Protein AF-A0A813GL86-F1 (afdb_monomer)

Radius of gyration: 33.01 Å; Cα contacts (8 Å, |Δi|>4): 83; chains: 1; bounding box: 65×72×72 Å

pLDDT: mean 76.92, std 10.61, range [42.88, 91.81]

Solvent-accessible surface area (backbone atoms only — not comparable to full-atom values): 10574 Å² total; per-residue (Å²): 114,72,66,72,65,34,70,82,76,43,80,77,57,39,59,56,44,56,74,43,38,70,58,48,68,54,47,52,58,53,50,49,52,50,51,52,51,48,52,52,51,50,50,52,52,51,52,50,59,74,74,45,59,70,70,60,49,52,50,51,51,52,48,48,47,57,63,66,59,41,50,63,55,52,52,52,49,31,53,50,32,22,44,74,42,35,42,60,69,38,53,64,40,50,54,51,48,57,55,47,50,54,48,30,48,58,49,47,61,54,52,59,69,39,46,89,85,68,81,84,55,36,55,67,77,76,46,52,76,74,54,41,52,50,50,53,51,50,49,42,64,72,53,42,90,58,65,69,57,56,53,48,42,52,51,32,52,50,46,12,53,50,37,24,54,51,50,51,51,49,51,52,52,50,54,53,50,51,52,52,52,51,57,58,71,66,59,66,85,82,126

Secondary structure (DSSP, 8-state):
-HHHHHTTT-HHHHHHHHHHHHHHHHHHHHHHHHHHHHHHHHHHHHHHHHHS-HHHHHHHHHHHIIIIIHHHHHHH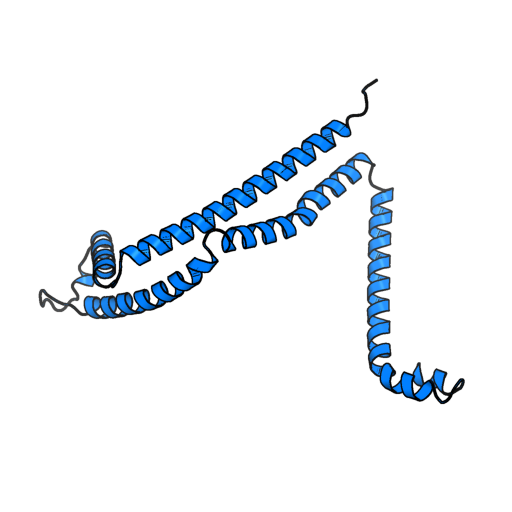HHHHHHIIIIIHHHHHHHHHHHHHHHHHHHHHHHHTT--SS-SSS-HHHHS-HHHHHHHHHHHHHHH-S-HHHHHHHHHHHHHHHHHHHHHHHHHHHHHHHHHHHHHHHT-----

Structure (mmCIF, N/CA/C/O backbone):
data_AF-A0A813GL86-F1
#
_entry.id   AF-A0A813GL86-F1
#
loop_
_atom_site.group_PDB
_atom_site.id
_atom_site.type_symbol
_atom_site.label_atom_id
_atom_site.label_alt_id
_atom_site.label_comp_id
_atom_site.label_asym_id
_atom_site.label_entity_id
_atom_site.label_seq_id
_atom_site.pdbx_PDB_ins_code
_atom_site.Cartn_x
_atom_site.Cartn_y
_atom_site.Cartn_z
_atom_site.occupancy
_atom_site.B_iso_or_equiv
_atom_site.auth_seq_id
_atom_site.auth_comp_id
_atom_site.auth_asym_id
_atom_site.auth_atom_id
_atom_site.pdbx_PDB_model_num
ATOM 1 N N . MET A 1 1 ? 6.456 -45.515 -27.202 1.00 48.12 1 MET A N 1
ATOM 2 C CA . MET A 1 1 ? 7.230 -45.745 -28.460 1.00 48.12 1 MET A CA 1
ATOM 3 C C . MET A 1 1 ? 8.735 -45.513 -28.285 1.00 48.12 1 MET A C 1
ATOM 5 O O . MET A 1 1 ? 9.516 -46.297 -28.803 1.00 48.12 1 MET A O 1
ATOM 9 N N . ALA A 1 2 ? 9.172 -44.499 -27.526 1.00 44.88 2 ALA A N 1
ATOM 10 C CA . ALA A 1 2 ? 10.602 -44.259 -27.270 1.00 44.88 2 ALA A CA 1
ATOM 11 C C . ALA A 1 2 ? 11.286 -45.401 -26.483 1.00 44.88 2 ALA A C 1
ATOM 13 O O . ALA A 1 2 ? 12.420 -45.764 -26.781 1.00 44.88 2 ALA A O 1
ATOM 14 N N . ALA A 1 3 ? 10.573 -46.031 -25.540 1.00 46.62 3 ALA A N 1
ATOM 15 C CA . ALA A 1 3 ? 11.090 -47.170 -24.776 1.00 46.62 3 ALA A CA 1
ATOM 16 C C . ALA A 1 3 ? 11.347 -48.423 -25.639 1.00 46.62 3 ALA A C 1
ATOM 18 O O . ALA A 1 3 ? 12.296 -49.150 -25.371 1.00 46.62 3 ALA A O 1
ATOM 19 N N . SER A 1 4 ? 10.559 -48.652 -26.700 1.00 52.81 4 SER A N 1
ATOM 20 C CA . SER A 1 4 ? 10.751 -49.799 -27.603 1.00 52.81 4 SER A CA 1
ATOM 21 C C . SER A 1 4 ? 11.858 -49.574 -28.636 1.00 52.81 4 SER A C 1
ATOM 23 O O . SER A 1 4 ? 12.373 -50.540 -29.184 1.00 52.81 4 SER A O 1
ATOM 25 N N . MET A 1 5 ? 12.240 -48.319 -28.904 1.00 53.62 5 MET A N 1
ATOM 26 C CA . MET A 1 5 ? 13.371 -47.988 -29.786 1.00 53.62 5 MET A CA 1
ATOM 27 C C . MET A 1 5 ? 14.725 -47.997 -29.055 1.00 53.62 5 MET A C 1
ATOM 29 O O . MET A 1 5 ? 15.767 -48.023 -29.700 1.00 53.62 5 MET A O 1
ATOM 33 N N . ALA A 1 6 ? 14.729 -47.983 -27.718 1.00 49.47 6 ALA A N 1
ATOM 34 C CA . ALA A 1 6 ? 15.946 -48.030 -26.905 1.00 49.47 6 ALA A CA 1
ATOM 35 C C . ALA A 1 6 ? 16.442 -49.463 -26.624 1.00 49.47 6 ALA A C 1
ATOM 37 O O . ALA A 1 6 ? 17.638 -49.663 -26.401 1.00 49.47 6 ALA A O 1
ATOM 38 N N . ASP A 1 7 ? 15.548 -50.458 -26.683 1.00 52.28 7 ASP A N 1
ATOM 39 C CA . ASP A 1 7 ? 15.877 -51.874 -26.451 1.00 52.28 7 ASP A CA 1
ATOM 40 C C . ASP A 1 7 ? 16.818 -52.460 -27.526 1.00 52.28 7 ASP A C 1
ATOM 42 O O . ASP A 1 7 ? 17.460 -53.479 -27.282 1.00 52.28 7 ASP A O 1
ATOM 46 N N . SER A 1 8 ? 16.975 -51.812 -28.689 1.00 56.88 8 SER A N 1
ATOM 47 C CA . SER A 1 8 ? 17.883 -52.278 -29.748 1.00 56.88 8 SER A CA 1
ATOM 48 C C . SER A 1 8 ? 19.346 -51.856 -29.576 1.00 56.88 8 SER A C 1
ATOM 50 O O . SER A 1 8 ? 20.194 -52.375 -30.298 1.00 56.88 8 SER A O 1
ATOM 52 N N . SER A 1 9 ? 19.663 -50.917 -28.673 1.00 58.38 9 SER A N 1
ATOM 53 C CA . SER A 1 9 ? 20.948 -50.197 -28.746 1.00 58.38 9 SER A CA 1
ATOM 54 C C . SER A 1 9 ? 21.828 -50.305 -27.492 1.00 58.38 9 SER A C 1
ATOM 56 O O . SER A 1 9 ? 23.038 -50.418 -27.650 1.00 58.38 9 SER A O 1
ATOM 58 N N . THR A 1 10 ? 21.295 -50.310 -26.257 1.00 57.75 10 THR A N 1
ATOM 59 C CA . THR A 1 10 ? 22.088 -50.559 -25.020 1.00 57.75 10 THR A CA 1
ATOM 60 C C . THR A 1 10 ? 21.204 -50.919 -23.799 1.00 57.75 10 THR A C 1
ATOM 62 O O . THR A 1 10 ? 20.347 -50.127 -23.405 1.00 57.75 10 THR A O 1
ATOM 65 N N . PRO A 1 11 ? 21.430 -52.059 -23.107 1.00 59.22 11 PRO A N 1
ATOM 66 C CA . PRO A 1 11 ? 20.547 -52.540 -22.030 1.00 59.22 11 PRO A CA 1
ATOM 67 C C . PRO A 1 11 ? 20.606 -51.715 -20.728 1.00 59.22 11 PRO A C 1
ATOM 69 O O . PRO A 1 11 ? 19.651 -51.717 -19.955 1.00 59.22 11 PRO A O 1
ATOM 72 N N . GLN A 1 12 ? 21.693 -50.974 -20.478 1.00 60.50 12 GLN A N 1
ATOM 73 C CA . GLN A 1 12 ? 21.840 -50.126 -19.280 1.00 60.50 12 GLN A CA 1
ATOM 74 C C . GLN A 1 12 ? 21.088 -48.786 -19.399 1.00 60.50 12 GLN A C 1
ATOM 76 O O . GLN A 1 12 ? 20.600 -48.257 -18.403 1.00 60.50 12 GLN A O 1
ATOM 81 N N . LEU A 1 13 ? 20.925 -48.263 -20.620 1.00 57.22 13 LEU A N 1
ATOM 82 C CA . LEU A 1 13 ? 20.144 -47.051 -20.902 1.00 57.22 13 LEU A C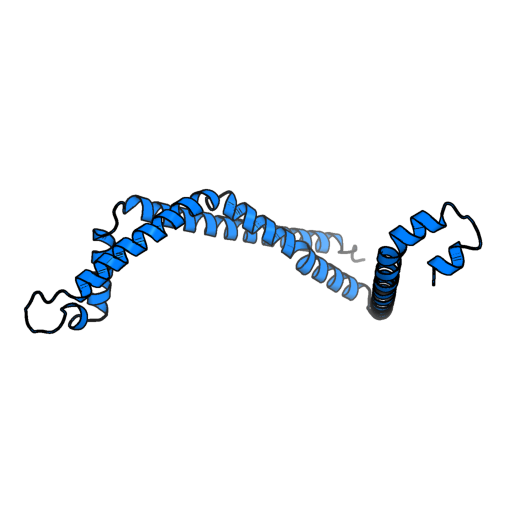A 1
ATOM 83 C C . LEU A 1 13 ? 18.634 -47.317 -20.881 1.00 57.22 13 LEU A C 1
ATOM 85 O O . LEU A 1 13 ? 17.864 -46.427 -20.523 1.00 57.22 13 LEU A O 1
ATOM 89 N N . ALA A 1 14 ? 18.208 -48.546 -21.188 1.00 57.06 14 ALA A N 1
ATOM 90 C CA . ALA A 1 14 ? 16.802 -48.947 -21.192 1.00 57.06 14 ALA A CA 1
ATOM 91 C C . ALA A 1 14 ? 16.138 -48.833 -19.804 1.00 57.06 14 ALA A C 1
ATOM 93 O O . ALA A 1 14 ? 14.979 -48.432 -19.705 1.00 57.06 14 ALA A O 1
ATOM 94 N N . GLY A 1 15 ? 16.872 -49.120 -18.720 1.00 62.84 15 GLY A N 1
ATOM 95 C CA . GLY A 1 15 ? 16.369 -48.973 -17.348 1.00 62.84 15 GLY A CA 1
ATOM 96 C C . GLY A 1 15 ? 16.118 -47.512 -16.954 1.00 62.84 15 GLY A C 1
ATOM 97 O O . GLY A 1 15 ? 15.046 -47.181 -16.447 1.00 62.84 15 GLY A O 1
ATOM 98 N N . ALA A 1 16 ? 17.070 -46.624 -17.260 1.00 61.44 16 ALA A N 1
ATOM 99 C CA . ALA A 1 16 ? 16.948 -45.187 -17.003 1.00 61.44 16 ALA A CA 1
ATOM 100 C C . ALA A 1 16 ? 15.870 -44.529 -17.886 1.00 61.44 16 ALA A C 1
ATOM 102 O O . ALA A 1 16 ? 15.087 -43.712 -17.403 1.00 61.44 16 ALA A O 1
ATOM 103 N N . LEU A 1 17 ? 15.765 -44.936 -19.156 1.00 60.56 17 LEU A N 1
ATOM 104 C CA . LEU A 1 17 ? 14.726 -44.469 -20.080 1.00 60.56 17 LEU A CA 1
ATOM 105 C C . LEU A 1 17 ? 13.323 -44.940 -19.688 1.00 60.56 17 LEU A C 1
ATOM 107 O O . LEU A 1 17 ? 12.378 -44.185 -19.884 1.00 60.56 17 LEU A O 1
ATOM 111 N N . ARG A 1 18 ? 13.156 -46.134 -19.101 1.00 63.94 18 ARG A N 1
ATOM 112 C CA . ARG A 1 18 ? 11.852 -46.584 -18.575 1.00 63.94 18 ARG A CA 1
ATOM 113 C C . ARG A 1 18 ? 11.412 -45.754 -17.370 1.00 63.94 18 ARG A C 1
ATOM 115 O O . ARG A 1 18 ? 10.253 -45.349 -17.328 1.00 63.94 18 ARG A O 1
ATOM 122 N N . ALA A 1 19 ? 12.327 -45.427 -16.457 1.00 69.12 19 ALA A N 1
ATOM 123 C CA . ALA A 1 19 ? 12.033 -44.549 -15.321 1.00 69.12 19 ALA A CA 1
ATOM 124 C C . ALA A 1 19 ? 11.703 -43.107 -15.756 1.00 69.12 19 ALA A C 1
ATOM 126 O O . ALA A 1 19 ? 10.834 -42.471 -15.166 1.00 69.12 19 ALA A O 1
ATOM 127 N N . LEU A 1 20 ? 12.353 -42.609 -16.816 1.00 66.62 20 LEU A N 1
ATOM 128 C CA . LEU A 1 20 ? 12.111 -41.268 -17.360 1.00 66.62 20 LEU A CA 1
ATOM 129 C C . LEU A 1 20 ? 10.975 -41.211 -18.398 1.00 66.62 20 LEU A C 1
ATOM 131 O O . LEU A 1 20 ? 10.536 -40.120 -18.759 1.00 66.62 20 LEU A O 1
ATOM 135 N N . SER A 1 21 ? 10.492 -42.362 -18.881 1.00 69.88 21 SER A N 1
ATOM 136 C CA . SER A 1 21 ? 9.485 -42.453 -19.946 1.00 69.88 21 SER A CA 1
ATOM 137 C C . SER A 1 21 ? 8.194 -41.673 -19.678 1.00 69.88 21 SER A C 1
ATOM 139 O O . SER A 1 21 ? 7.793 -40.946 -20.587 1.00 69.88 21 SER A O 1
ATOM 141 N N . PRO A 1 22 ? 7.573 -41.695 -18.476 1.00 75.62 22 PRO A N 1
ATOM 142 C CA . PRO A 1 22 ? 6.338 -40.940 -18.265 1.00 75.62 22 PRO A CA 1
ATOM 143 C C . PRO A 1 22 ? 6.579 -39.423 -18.261 1.00 75.62 22 PRO A C 1
ATOM 145 O O . PRO A 1 22 ? 5.721 -38.657 -18.690 1.00 75.62 22 PRO A O 1
ATOM 148 N N . VAL A 1 23 ? 7.762 -38.977 -17.823 1.00 77.56 23 VAL A N 1
ATOM 149 C CA . VAL A 1 23 ? 8.142 -37.556 -17.830 1.00 77.56 23 VAL A CA 1
ATOM 150 C C . VAL A 1 23 ? 8.438 -37.095 -19.254 1.00 77.56 23 VAL A C 1
ATOM 152 O O . VAL A 1 23 ? 8.010 -36.016 -19.657 1.00 77.56 23 VAL A O 1
ATOM 155 N N . LEU A 1 24 ? 9.135 -37.922 -20.035 1.00 77.31 24 LEU A N 1
ATOM 156 C CA . LEU A 1 24 ? 9.504 -37.614 -21.413 1.00 77.31 24 LEU A CA 1
ATOM 157 C C . LEU A 1 24 ? 8.279 -37.588 -22.341 1.00 77.31 24 LEU A C 1
ATOM 159 O O . LEU A 1 24 ? 8.162 -36.676 -23.157 1.00 77.31 24 LEU A O 1
ATOM 163 N N . GLU A 1 25 ? 7.355 -38.543 -22.193 1.00 78.88 25 GLU A N 1
ATOM 164 C CA . GLU A 1 25 ? 6.114 -38.599 -22.981 1.00 78.88 25 GLU A CA 1
ATOM 165 C C . GLU A 1 25 ? 5.166 -37.428 -22.674 1.00 78.88 25 GLU A C 1
ATOM 167 O O . GLU A 1 25 ? 4.415 -37.018 -23.556 1.00 78.88 25 GLU A O 1
ATOM 172 N N . LEU A 1 26 ? 5.248 -36.830 -21.480 1.00 79.31 26 LEU A N 1
ATOM 173 C CA . LEU A 1 26 ? 4.515 -35.609 -21.134 1.00 79.31 26 LEU A CA 1
ATOM 174 C C . LEU A 1 26 ? 5.246 -34.331 -21.586 1.00 79.31 26 LEU A C 1
ATOM 176 O O . LEU A 1 26 ? 4.620 -33.397 -22.083 1.00 79.31 26 LEU A O 1
ATOM 180 N N . ALA A 1 27 ? 6.571 -34.275 -21.442 1.00 80.31 27 ALA A N 1
ATOM 181 C CA . ALA A 1 27 ? 7.359 -33.078 -21.740 1.00 80.31 27 ALA A CA 1
ATOM 182 C C . ALA A 1 27 ? 7.487 -32.796 -23.247 1.00 80.31 27 ALA A C 1
ATOM 184 O O . ALA A 1 27 ? 7.447 -31.636 -23.656 1.00 80.31 27 ALA A O 1
ATOM 185 N N . LEU A 1 28 ? 7.609 -33.832 -24.085 1.00 82.44 28 LEU A N 1
ATOM 186 C CA . LEU A 1 28 ? 7.732 -33.681 -25.542 1.00 82.44 28 LEU A CA 1
ATOM 187 C C . LEU A 1 28 ? 6.528 -33.004 -26.218 1.00 82.44 28 LEU A C 1
ATOM 189 O O . LEU A 1 28 ? 6.757 -32.080 -27.001 1.00 82.44 28 LEU A O 1
ATOM 193 N N . PRO A 1 29 ? 5.263 -33.390 -25.955 1.00 84.25 29 PRO A N 1
ATOM 194 C CA . PRO A 1 29 ? 4.123 -32.697 -26.541 1.00 84.25 29 PRO A CA 1
ATOM 195 C C . PRO A 1 29 ? 4.006 -31.267 -26.012 1.00 84.25 29 PRO A C 1
ATOM 197 O O . PRO A 1 29 ? 3.734 -30.372 -26.804 1.00 84.25 29 PRO A O 1
ATOM 200 N N . ILE A 1 30 ? 4.286 -31.014 -24.727 1.00 85.31 30 ILE A N 1
ATOM 201 C CA . ILE A 1 30 ? 4.296 -29.652 -24.161 1.00 85.31 30 ILE A CA 1
ATOM 202 C C . ILE A 1 30 ? 5.336 -28.781 -24.876 1.00 85.31 30 ILE A C 1
ATOM 204 O O . ILE A 1 30 ? 5.026 -27.667 -25.299 1.00 85.31 30 ILE A O 1
ATOM 208 N N . LEU A 1 31 ? 6.548 -29.304 -25.073 1.00 87.44 31 LEU A N 1
ATOM 209 C CA . LEU A 1 31 ? 7.603 -28.623 -25.819 1.00 87.44 31 LEU A CA 1
ATOM 210 C C . LEU A 1 31 ? 7.200 -28.390 -27.283 1.00 87.44 31 LEU A C 1
ATOM 212 O O . LEU A 1 31 ? 7.445 -27.312 -27.817 1.00 87.44 31 LEU A O 1
ATOM 216 N N . GLY A 1 32 ? 6.545 -29.364 -27.920 1.00 87.06 32 GLY A N 1
ATOM 217 C CA . GLY A 1 32 ? 6.012 -29.235 -29.277 1.00 87.06 32 GLY A CA 1
ATOM 218 C C . GLY A 1 32 ? 4.934 -28.153 -29.394 1.00 87.06 32 GLY A C 1
ATOM 219 O O . GLY A 1 32 ? 4.989 -27.326 -30.305 1.00 87.06 32 GLY A O 1
ATOM 220 N N . TYR A 1 33 ? 3.998 -28.097 -28.443 1.00 87.81 33 TYR A N 1
ATOM 221 C CA . TYR A 1 33 ? 2.975 -27.051 -28.368 1.00 87.81 33 TYR A CA 1
ATOM 222 C C . TYR A 1 33 ? 3.590 -25.668 -28.141 1.00 87.81 33 TYR A C 1
ATOM 224 O O . TYR A 1 33 ? 3.211 -24.713 -28.822 1.00 87.81 33 TYR A O 1
ATOM 232 N N . LEU A 1 34 ? 4.581 -25.558 -27.251 1.00 86.19 34 LEU A N 1
ATOM 233 C CA . LEU A 1 34 ? 5.327 -24.318 -27.034 1.00 86.19 34 LEU A CA 1
ATOM 234 C C . LEU A 1 34 ? 6.088 -23.885 -28.290 1.00 86.19 34 LEU A C 1
ATOM 236 O O . LEU A 1 34 ? 6.033 -22.715 -28.660 1.00 86.19 34 LEU A O 1
ATOM 240 N N . ALA A 1 35 ? 6.750 -24.814 -28.982 1.00 84.88 35 ALA A N 1
ATOM 241 C CA . ALA A 1 35 ? 7.477 -24.530 -30.217 1.00 84.88 35 ALA A CA 1
ATOM 242 C C . ALA A 1 35 ? 6.538 -24.074 -31.345 1.00 84.88 35 ALA A C 1
ATOM 244 O O . ALA A 1 35 ? 6.859 -23.140 -32.083 1.00 84.88 35 ALA A O 1
ATOM 245 N N . MET A 1 36 ? 5.356 -24.686 -31.461 1.00 87.75 36 MET A N 1
ATOM 246 C CA . MET A 1 36 ? 4.339 -24.270 -32.426 1.00 87.75 36 MET A CA 1
ATOM 247 C C . MET A 1 36 ? 3.770 -22.888 -32.083 1.00 87.75 36 MET A C 1
ATOM 249 O O . MET A 1 36 ? 3.654 -22.045 -32.975 1.00 87.75 36 MET A O 1
ATOM 253 N N . GLY A 1 37 ? 3.481 -22.622 -30.806 1.00 86.12 37 GLY A N 1
ATOM 254 C CA . GLY A 1 37 ? 3.062 -21.300 -30.332 1.00 86.12 37 GLY A CA 1
ATOM 255 C C . GLY A 1 37 ? 4.122 -20.228 -30.596 1.00 86.12 37 GLY A C 1
ATOM 256 O O . GLY A 1 37 ? 3.810 -19.165 -31.131 1.00 86.12 37 GLY A O 1
ATOM 257 N N . TYR A 1 38 ? 5.391 -20.539 -30.323 1.00 84.75 38 TYR A N 1
ATOM 258 C CA . TYR A 1 38 ? 6.522 -19.655 -30.596 1.00 84.75 38 TYR A CA 1
ATOM 259 C C . TYR A 1 38 ? 6.674 -19.360 -32.093 1.00 84.75 38 TYR A C 1
ATOM 261 O O . TYR A 1 38 ? 6.843 -18.205 -32.476 1.00 84.75 38 TYR A O 1
ATOM 269 N N . MET A 1 39 ? 6.551 -20.372 -32.959 1.00 84.75 39 MET A N 1
ATOM 270 C CA . MET A 1 39 ? 6.599 -20.173 -34.412 1.00 84.75 39 MET A CA 1
ATOM 271 C C . MET A 1 39 ? 5.455 -19.294 -34.930 1.00 84.75 39 MET A C 1
ATOM 273 O O . MET A 1 39 ? 5.682 -18.477 -35.824 1.00 84.75 39 MET A O 1
ATOM 277 N N . GLN A 1 40 ? 4.239 -19.436 -34.394 1.00 84.56 40 GLN A N 1
ATOM 278 C CA . GLN A 1 40 ? 3.115 -18.575 -34.778 1.00 84.56 40 GLN A CA 1
ATOM 279 C C . GLN A 1 40 ? 3.335 -17.129 -34.330 1.00 84.56 40 GLN A C 1
ATOM 281 O O . GLN A 1 40 ? 3.158 -16.210 -35.130 1.00 84.56 40 GLN A O 1
ATOM 286 N N . LEU A 1 41 ? 3.798 -16.935 -33.092 1.00 83.62 41 LEU A N 1
ATOM 287 C CA . LEU A 1 41 ? 4.130 -15.617 -32.560 1.00 83.62 41 LEU A CA 1
ATOM 288 C C . LEU A 1 41 ? 5.248 -14.952 -33.376 1.00 83.62 41 LEU A C 1
ATOM 290 O O . LEU A 1 41 ? 5.117 -13.801 -33.778 1.00 83.62 41 LEU A O 1
ATOM 294 N N . TYR A 1 42 ? 6.316 -15.691 -33.684 1.00 84.56 42 TYR A N 1
ATOM 295 C CA . TYR A 1 42 ? 7.433 -15.197 -34.486 1.00 84.56 42 TYR A CA 1
ATOM 296 C C . TYR A 1 42 ? 6.986 -14.779 -35.889 1.00 84.56 42 TYR A C 1
ATOM 298 O O . TYR A 1 42 ? 7.343 -13.697 -36.345 1.00 84.56 42 TYR A O 1
ATOM 306 N N . ARG A 1 43 ? 6.158 -15.591 -36.563 1.00 86.56 43 ARG A N 1
ATOM 307 C CA . ARG A 1 43 ? 5.602 -15.232 -37.878 1.00 86.56 43 ARG A CA 1
ATOM 308 C C . ARG A 1 43 ? 4.725 -13.986 -37.810 1.00 86.56 43 ARG A C 1
ATOM 310 O O . ARG A 1 43 ? 4.845 -13.137 -38.686 1.00 86.56 43 ARG A O 1
ATOM 317 N N . ALA A 1 44 ? 3.881 -13.861 -36.786 1.00 81.88 44 ALA A N 1
ATOM 318 C CA . ALA A 1 44 ? 3.030 -12.690 -36.596 1.00 81.88 44 ALA A CA 1
ATOM 319 C C . ALA A 1 44 ? 3.858 -11.418 -36.348 1.00 81.88 44 ALA A C 1
ATOM 321 O O . ALA A 1 44 ? 3.617 -10.397 -36.987 1.00 81.88 44 ALA A O 1
ATOM 322 N N . ILE A 1 45 ? 4.877 -11.496 -35.486 1.00 79.06 45 ILE A N 1
ATOM 323 C CA . ILE A 1 45 ? 5.796 -10.384 -35.203 1.00 79.06 45 ILE A CA 1
ATOM 324 C C . ILE A 1 45 ? 6.610 -10.018 -36.447 1.00 79.06 45 ILE A C 1
ATOM 326 O O . ILE A 1 45 ? 6.776 -8.841 -36.742 1.00 79.06 45 ILE A O 1
ATOM 330 N N . TYR A 1 46 ? 7.099 -11.006 -37.196 1.00 81.62 46 TYR A N 1
ATOM 331 C CA . TYR A 1 46 ? 7.883 -10.777 -38.408 1.00 81.62 46 TYR A CA 1
ATOM 332 C C . TYR A 1 46 ? 7.041 -10.167 -39.537 1.00 81.62 46 TYR A C 1
ATOM 334 O O . TYR A 1 46 ? 7.496 -9.252 -40.222 1.00 81.62 46 TYR A O 1
ATOM 342 N N . ALA A 1 47 ? 5.793 -10.619 -39.697 1.00 81.44 47 ALA A N 1
ATOM 343 C CA . ALA A 1 47 ? 4.839 -10.011 -40.619 1.00 81.44 47 ALA A CA 1
ATOM 344 C C . ALA A 1 47 ? 4.534 -8.562 -40.215 1.00 81.44 47 ALA A C 1
ATOM 346 O O . ALA A 1 47 ? 4.639 -7.672 -41.054 1.00 81.44 47 ALA A O 1
ATOM 347 N N . ALA A 1 48 ? 4.261 -8.315 -38.929 1.00 75.00 48 ALA A N 1
ATOM 348 C CA . ALA A 1 48 ? 4.059 -6.969 -38.401 1.00 75.00 48 ALA A CA 1
ATOM 349 C C . ALA A 1 48 ? 5.290 -6.071 -38.628 1.00 75.00 48 ALA A C 1
ATOM 351 O O . ALA A 1 48 ? 5.143 -4.932 -39.061 1.00 75.00 48 ALA A O 1
ATOM 352 N N . TYR A 1 49 ? 6.501 -6.594 -38.413 1.00 74.12 49 TYR A N 1
ATOM 353 C CA . TYR A 1 49 ? 7.763 -5.880 -38.626 1.00 74.12 49 TYR A CA 1
ATOM 354 C C . TYR A 1 49 ? 7.979 -5.462 -40.086 1.00 74.12 49 TYR A C 1
ATOM 356 O O . TYR A 1 49 ? 8.506 -4.384 -40.344 1.00 74.12 49 TYR A O 1
ATOM 364 N N . LEU A 1 50 ? 7.571 -6.297 -41.045 1.00 76.00 50 LEU A N 1
ATOM 365 C CA . LEU A 1 50 ? 7.679 -5.982 -42.472 1.00 76.00 50 LEU A CA 1
ATOM 366 C C . LEU A 1 50 ? 6.606 -4.995 -42.950 1.00 76.00 50 LEU A C 1
ATOM 368 O O . LEU A 1 50 ? 6.847 -4.261 -43.906 1.00 76.00 50 LEU A O 1
ATOM 372 N N . THR A 1 51 ? 5.431 -4.982 -42.317 1.00 78.75 51 THR A N 1
ATOM 373 C CA . THR A 1 51 ? 4.317 -4.103 -42.708 1.00 78.75 51 THR A CA 1
ATOM 374 C C . THR A 1 51 ? 4.367 -2.716 -42.074 1.00 78.75 51 THR A C 1
ATOM 376 O O . THR A 1 51 ? 3.755 -1.797 -42.612 1.00 78.75 51 THR A O 1
ATOM 379 N N . LEU A 1 52 ? 5.049 -2.558 -40.935 1.00 72.31 52 LEU A N 1
ATOM 380 C CA . LEU A 1 52 ? 4.984 -1.334 -40.139 1.00 72.31 52 LEU A CA 1
ATOM 381 C C . LEU A 1 52 ? 6.190 -0.412 -40.414 1.00 72.31 52 LEU A C 1
ATOM 383 O O . LEU A 1 52 ? 7.336 -0.864 -40.326 1.00 72.31 52 LEU A O 1
ATOM 387 N N . PRO A 1 53 ? 5.975 0.881 -40.727 1.00 81.25 53 PRO A N 1
ATOM 388 C CA . PRO A 1 53 ? 7.063 1.843 -40.878 1.00 81.25 53 PRO A CA 1
ATOM 389 C C . PRO A 1 53 ? 7.840 2.007 -39.561 1.00 81.25 53 PRO A C 1
ATOM 391 O O . PRO A 1 53 ? 7.289 1.882 -38.465 1.00 81.25 53 PRO A O 1
ATOM 394 N N . ARG A 1 54 ? 9.151 2.276 -39.664 1.00 69.31 54 ARG A N 1
ATOM 395 C CA . ARG A 1 54 ? 10.085 2.259 -38.517 1.00 69.31 54 ARG A CA 1
ATOM 396 C C . ARG A 1 54 ? 9.663 3.182 -37.368 1.00 69.31 54 ARG A C 1
ATOM 398 O O . ARG A 1 54 ? 9.855 2.813 -36.212 1.00 69.31 54 ARG A O 1
ATOM 405 N N . ASP A 1 55 ? 9.053 4.320 -37.685 1.00 74.38 55 ASP A N 1
ATOM 406 C CA . ASP A 1 55 ? 8.640 5.324 -36.700 1.00 74.38 55 ASP A CA 1
ATOM 407 C C . ASP A 1 55 ? 7.456 4.842 -35.839 1.00 74.38 55 ASP A C 1
ATOM 409 O O . ASP A 1 55 ? 7.440 5.028 -34.621 1.00 74.38 55 ASP A O 1
ATOM 413 N N . GLU A 1 56 ? 6.494 4.138 -36.441 1.00 76.56 56 GLU A N 1
ATOM 414 C CA . GLU A 1 56 ? 5.342 3.566 -35.733 1.00 76.56 56 GLU A CA 1
ATOM 415 C C . GLU A 1 56 ? 5.746 2.356 -34.884 1.00 76.56 56 GLU A C 1
ATOM 417 O O . GLU A 1 56 ? 5.291 2.206 -33.749 1.00 76.56 56 GLU A O 1
ATOM 422 N N . LEU A 1 57 ? 6.662 1.523 -35.389 1.00 72.25 57 LEU A N 1
ATOM 423 C CA . LEU A 1 57 ? 7.207 0.391 -34.638 1.00 72.25 57 LEU A CA 1
ATOM 424 C C . LEU A 1 57 ? 7.934 0.863 -33.371 1.00 72.25 57 LEU A C 1
ATOM 426 O O . LEU A 1 57 ? 7.768 0.278 -32.300 1.00 72.25 57 LEU A O 1
ATOM 430 N N . GLN A 1 58 ? 8.707 1.945 -33.476 1.00 71.06 58 GLN A N 1
ATOM 431 C CA . GLN A 1 58 ? 9.400 2.538 -32.339 1.00 71.06 58 GLN A CA 1
ATOM 432 C C . GLN A 1 58 ? 8.421 3.105 -31.299 1.00 71.06 58 GLN A C 1
ATOM 434 O O . GLN A 1 58 ? 8.637 2.922 -30.097 1.00 71.06 58 GLN A O 1
ATOM 439 N N . ALA A 1 59 ? 7.320 3.721 -31.740 1.00 75.81 59 ALA A N 1
ATOM 440 C CA . ALA A 1 59 ? 6.261 4.191 -30.850 1.00 75.81 59 ALA A CA 1
ATOM 441 C C . ALA A 1 59 ? 5.551 3.031 -30.131 1.00 75.81 59 ALA A C 1
ATOM 443 O O . ALA A 1 59 ? 5.358 3.093 -28.917 1.00 75.81 59 ALA A O 1
ATOM 444 N N . VAL A 1 60 ? 5.221 1.946 -30.840 1.00 73.38 60 VAL A N 1
ATOM 445 C CA . VAL A 1 60 ? 4.557 0.765 -30.260 1.00 73.38 60 VAL A CA 1
ATOM 446 C C . VAL A 1 60 ? 5.474 0.032 -29.281 1.00 73.38 60 VAL A C 1
ATOM 448 O O . VAL A 1 60 ? 5.029 -0.335 -28.196 1.00 73.38 60 VAL A O 1
ATOM 451 N N . ILE A 1 61 ? 6.759 -0.138 -29.605 1.00 69.25 61 ILE A N 1
ATOM 452 C CA . ILE A 1 61 ? 7.732 -0.746 -28.685 1.00 69.25 61 ILE A CA 1
ATOM 453 C C . ILE A 1 61 ? 7.904 0.126 -27.438 1.00 69.25 61 ILE A C 1
ATOM 455 O O . ILE A 1 61 ? 7.870 -0.402 -26.329 1.00 69.25 61 ILE A O 1
ATOM 459 N N . GLY A 1 62 ? 8.032 1.449 -27.593 1.00 67.69 62 GLY A N 1
ATOM 460 C CA . GLY A 1 62 ? 8.108 2.382 -26.464 1.00 67.69 62 GLY A CA 1
ATOM 461 C C . GLY A 1 62 ? 6.854 2.357 -25.587 1.00 67.69 62 GLY A C 1
ATOM 462 O O . GLY A 1 62 ? 6.955 2.382 -24.359 1.00 67.69 62 GLY A O 1
ATOM 463 N N . LEU A 1 63 ? 5.680 2.227 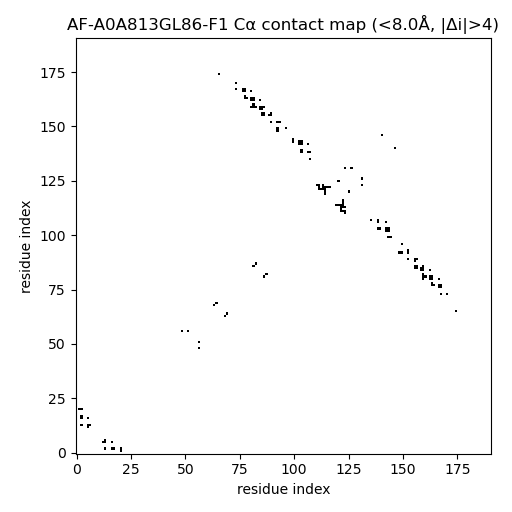-26.207 1.00 69.19 63 LEU A N 1
ATOM 464 C CA . LEU A 1 63 ? 4.395 2.092 -25.526 1.00 69.19 63 LEU A CA 1
ATOM 465 C C . LEU A 1 63 ? 4.326 0.771 -24.748 1.00 69.19 63 LEU A C 1
ATOM 467 O O . LEU A 1 63 ? 4.037 0.774 -23.554 1.00 69.19 63 LEU A O 1
ATOM 471 N N . VAL A 1 64 ? 4.675 -0.355 -25.372 1.00 67.44 64 VAL A N 1
ATOM 472 C CA . VAL A 1 64 ? 4.700 -1.663 -24.702 1.00 67.44 64 VAL A CA 1
ATOM 473 C C . VAL A 1 64 ? 5.712 -1.675 -23.551 1.00 67.44 64 VAL A C 1
ATOM 475 O O . VAL A 1 64 ? 5.380 -2.152 -22.468 1.00 67.44 64 VAL A O 1
ATOM 478 N N . LEU A 1 65 ? 6.903 -1.090 -23.720 1.00 63.50 65 LEU A N 1
ATOM 479 C CA . LEU A 1 65 ? 7.896 -0.996 -22.643 1.00 63.50 65 LEU A CA 1
ATOM 480 C C . LEU A 1 65 ? 7.400 -0.135 -21.467 1.00 63.50 65 LEU A C 1
ATOM 482 O O . LEU A 1 65 ? 7.591 -0.519 -20.313 1.00 63.50 65 LEU A O 1
ATOM 486 N N . CYS A 1 66 ? 6.729 0.990 -21.744 1.00 64.12 66 CYS A N 1
ATOM 487 C CA . CYS A 1 66 ? 6.167 1.863 -20.707 1.00 64.12 66 CYS A CA 1
ATOM 488 C C . CYS A 1 66 ? 5.018 1.200 -19.937 1.00 64.12 66 CYS A C 1
ATOM 490 O O . CYS A 1 66 ? 4.972 1.297 -18.712 1.00 64.12 66 CYS A O 1
ATOM 492 N N . PHE A 1 67 ? 4.099 0.520 -20.630 1.00 60.94 67 PHE A N 1
ATOM 493 C CA . PHE A 1 67 ? 2.893 -0.031 -20.002 1.00 60.94 67 PHE A CA 1
ATOM 494 C C . PHE A 1 67 ? 3.083 -1.437 -19.418 1.00 60.94 67 PHE A C 1
ATOM 496 O O . PHE A 1 67 ? 2.472 -1.739 -18.393 1.00 60.94 67 PHE A O 1
ATOM 503 N N . PHE A 1 68 ? 3.938 -2.280 -20.008 1.00 60.16 68 PHE A N 1
ATOM 504 C CA . PHE A 1 68 ? 4.145 -3.668 -19.564 1.00 60.16 68 PHE A CA 1
ATOM 505 C C . PHE A 1 68 ? 5.467 -3.902 -18.817 1.00 60.16 68 PHE A C 1
ATOM 507 O O . PHE A 1 68 ? 5.558 -4.852 -18.044 1.00 60.16 68 PHE A O 1
ATOM 514 N N . GLY A 1 69 ? 6.482 -3.047 -18.993 1.00 62.09 69 GLY A N 1
ATOM 515 C CA . GLY A 1 69 ? 7.746 -3.145 -18.249 1.00 62.09 69 GLY A CA 1
ATOM 516 C C . GLY A 1 69 ? 7.695 -2.489 -16.864 1.00 62.09 69 GLY A C 1
ATOM 517 O O . GLY A 1 69 ? 8.278 -3.000 -15.910 1.00 62.09 69 GLY A O 1
ATOM 518 N N . GLY A 1 70 ? 6.970 -1.373 -16.734 1.00 64.19 70 GLY A N 1
ATOM 519 C CA . GLY A 1 70 ? 6.887 -0.605 -15.488 1.00 64.19 70 GLY A CA 1
ATOM 520 C C . GLY A 1 70 ? 5.856 -1.125 -14.486 1.00 64.19 70 GLY A C 1
ATOM 521 O O . GLY A 1 70 ? 6.073 -1.016 -13.283 1.00 64.19 70 GLY A O 1
ATOM 522 N N . THR A 1 71 ? 4.761 -1.731 -14.951 1.00 69.56 71 THR A N 1
ATOM 523 C CA . THR A 1 71 ? 3.601 -2.096 -14.114 1.00 69.56 71 THR A CA 1
ATOM 524 C C . THR A 1 71 ? 3.966 -3.041 -12.971 1.00 69.56 71 THR A C 1
ATOM 526 O O . THR A 1 71 ? 3.594 -2.788 -11.823 1.00 69.56 71 THR A O 1
ATOM 529 N N . PHE A 1 72 ? 4.763 -4.077 -13.242 1.00 72.12 72 PHE A N 1
ATOM 530 C CA . PHE A 1 72 ? 5.212 -5.012 -12.205 1.00 72.12 72 PHE A CA 1
ATOM 531 C C . PHE A 1 72 ? 6.122 -4.346 -11.169 1.00 72.12 72 PHE A C 1
ATOM 533 O O . PHE A 1 72 ? 5.927 -4.530 -9.970 1.00 72.12 72 PHE A O 1
ATOM 540 N N . VAL A 1 73 ? 7.069 -3.516 -11.612 1.00 77.88 73 VAL A N 1
ATOM 541 C CA . VAL A 1 73 ? 7.990 -2.805 -10.713 1.00 77.88 73 VAL A CA 1
ATOM 542 C C . VAL A 1 73 ? 7.240 -1.768 -9.875 1.00 77.88 73 VAL A C 1
ATOM 544 O O . VAL A 1 73 ? 7.481 -1.668 -8.676 1.00 77.88 73 VAL A O 1
ATOM 547 N N . THR A 1 74 ? 6.277 -1.050 -10.461 1.00 81.81 74 THR A N 1
ATOM 548 C CA . THR A 1 74 ? 5.445 -0.084 -9.726 1.00 81.81 74 THR A CA 1
ATOM 549 C C . THR A 1 74 ? 4.555 -0.748 -8.684 1.00 81.81 74 THR A C 1
ATOM 551 O O . THR A 1 74 ? 4.383 -0.194 -7.601 1.00 81.81 74 THR A O 1
ATOM 554 N N . LEU A 1 75 ? 4.026 -1.942 -8.971 1.00 81.88 75 LEU A N 1
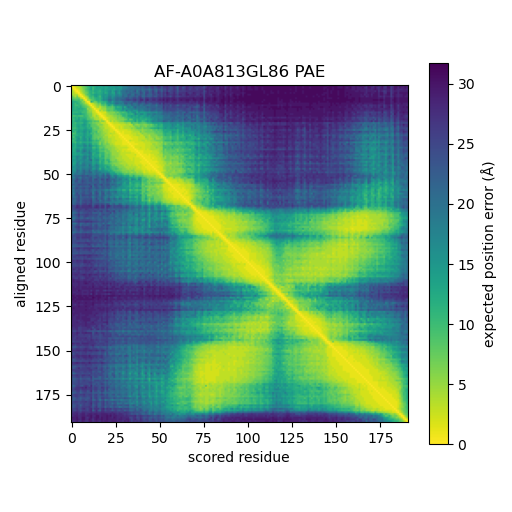ATOM 555 C CA . LEU A 1 75 ? 3.207 -2.691 -8.022 1.00 81.88 75 LEU A CA 1
ATOM 556 C C . LEU A 1 75 ? 4.054 -3.216 -6.859 1.00 81.88 75 LEU A C 1
ATOM 558 O O . LEU A 1 75 ? 3.665 -3.055 -5.706 1.00 81.88 75 LEU A O 1
ATOM 562 N N . ILE A 1 76 ? 5.235 -3.770 -7.144 1.00 84.38 76 ILE A N 1
ATOM 563 C CA . ILE A 1 76 ? 6.177 -4.208 -6.105 1.00 84.38 76 ILE A CA 1
ATOM 564 C C . ILE A 1 76 ? 6.617 -3.013 -5.248 1.00 84.38 76 ILE A C 1
ATOM 566 O O . ILE A 1 76 ? 6.557 -3.086 -4.025 1.00 84.38 76 ILE A O 1
ATOM 570 N N . ALA A 1 77 ? 6.974 -1.884 -5.865 1.00 84.81 77 ALA A N 1
ATOM 571 C CA . ALA A 1 77 ? 7.359 -0.672 -5.144 1.00 84.81 77 ALA A CA 1
ATOM 572 C C . ALA A 1 77 ? 6.216 -0.109 -4.283 1.00 84.81 77 ALA A C 1
ATOM 574 O O . ALA A 1 77 ? 6.466 0.361 -3.178 1.00 84.81 77 ALA A O 1
ATOM 575 N N . ALA A 1 78 ? 4.966 -0.181 -4.750 1.00 86.19 78 ALA A N 1
ATOM 576 C CA . ALA A 1 78 ? 3.800 0.201 -3.958 1.00 86.19 78 ALA A CA 1
ATOM 577 C C . ALA A 1 78 ? 3.624 -0.707 -2.731 1.00 86.19 78 ALA A C 1
ATOM 579 O O . ALA A 1 78 ? 3.403 -0.207 -1.630 1.00 86.19 78 ALA A O 1
ATOM 580 N N . VAL A 1 79 ? 3.766 -2.025 -2.894 1.00 87.38 79 VAL A N 1
ATOM 581 C CA . VAL A 1 79 ? 3.681 -2.982 -1.779 1.00 87.38 79 VAL A CA 1
ATOM 582 C C . VAL A 1 79 ? 4.808 -2.756 -0.768 1.00 87.38 79 VAL A C 1
ATOM 584 O O . VAL A 1 79 ? 4.551 -2.716 0.435 1.00 87.38 79 VAL A O 1
ATOM 587 N N . GLU A 1 80 ? 6.039 -2.549 -1.231 1.00 88.19 80 GLU A N 1
ATOM 588 C CA . GLU A 1 80 ? 7.184 -2.269 -0.358 1.00 88.19 80 GLU A CA 1
ATOM 589 C C . GLU A 1 80 ? 7.046 -0.921 0.362 1.00 88.19 80 GLU A C 1
ATOM 591 O O . GLU A 1 80 ? 7.299 -0.827 1.564 1.00 88.19 80 GLU A O 1
ATOM 596 N N . ALA A 1 81 ? 6.563 0.117 -0.327 1.00 88.44 81 ALA A N 1
ATOM 597 C CA . ALA A 1 81 ? 6.269 1.410 0.287 1.00 88.44 81 ALA A CA 1
ATOM 598 C C . ALA A 1 81 ? 5.187 1.290 1.368 1.00 88.44 81 ALA A C 1
ATOM 600 O O . ALA A 1 81 ? 5.325 1.874 2.441 1.00 88.44 81 ALA A O 1
ATOM 601 N N . PHE A 1 82 ? 4.141 0.495 1.123 1.00 88.19 82 PHE A N 1
ATOM 602 C CA . PHE A 1 82 ? 3.107 0.233 2.121 1.00 88.19 82 PHE A CA 1
ATOM 603 C C . PHE A 1 82 ? 3.677 -0.481 3.352 1.00 88.19 82 PHE A C 1
ATOM 605 O O . PHE A 1 82 ? 3.422 -0.060 4.480 1.00 88.19 82 PHE A O 1
ATOM 612 N N . ARG A 1 83 ? 4.477 -1.538 3.153 1.00 85.44 83 ARG A N 1
ATOM 613 C CA . ARG A 1 83 ? 5.086 -2.307 4.253 1.00 85.44 83 ARG A CA 1
ATOM 614 C C . ARG A 1 83 ? 6.020 -1.452 5.105 1.00 85.44 83 ARG A C 1
ATOM 616 O O . ARG A 1 83 ? 5.890 -1.449 6.326 1.00 85.44 83 ARG A O 1
ATOM 623 N N . THR A 1 84 ? 6.921 -0.715 4.462 1.00 85.12 84 THR A N 1
ATOM 624 C CA . THR A 1 84 ? 7.958 0.082 5.136 1.00 85.12 84 THR A CA 1
ATOM 625 C C . THR A 1 84 ? 7.402 1.302 5.871 1.00 85.12 84 THR A C 1
ATOM 627 O O . THR A 1 84 ? 7.927 1.673 6.917 1.00 85.12 84 THR A O 1
ATOM 630 N N . MET A 1 85 ? 6.318 1.909 5.380 1.00 83.12 85 MET A N 1
ATOM 631 C CA . MET A 1 85 ? 5.751 3.146 5.941 1.00 83.12 85 MET A CA 1
ATOM 632 C C 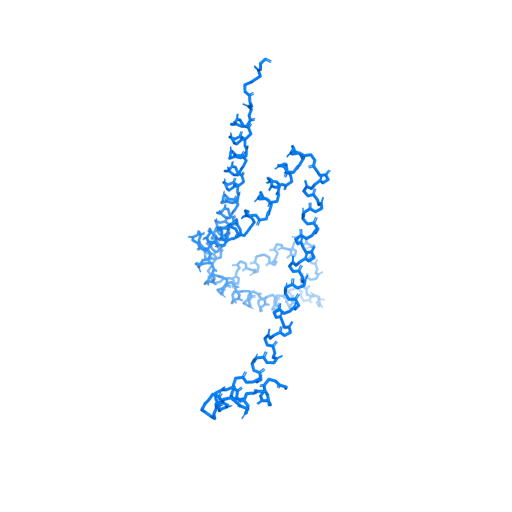. MET A 1 85 ? 4.554 2.891 6.867 1.00 83.12 85 MET A C 1
ATOM 634 O O . MET A 1 85 ? 3.573 3.632 6.864 1.00 83.12 85 MET A O 1
ATOM 638 N N . GLY A 1 86 ? 4.646 1.837 7.681 1.00 74.69 86 GLY A N 1
ATOM 639 C CA . GLY A 1 86 ? 3.698 1.567 8.764 1.00 74.69 86 GLY A CA 1
ATOM 640 C C . GLY A 1 86 ? 2.694 0.450 8.495 1.00 74.69 86 GLY A C 1
ATOM 641 O O . GLY A 1 86 ? 1.969 0.094 9.421 1.00 74.69 86 GLY A O 1
ATOM 642 N N . GLY A 1 87 ? 2.681 -0.151 7.300 1.00 78.38 87 GLY A N 1
ATOM 643 C CA . GLY A 1 87 ? 1.811 -1.283 6.973 1.00 78.38 87 GLY A CA 1
ATOM 644 C C . GLY A 1 87 ? 2.082 -2.529 7.816 1.00 78.38 87 GLY A C 1
ATOM 645 O O . GLY A 1 87 ? 1.141 -3.222 8.179 1.00 78.38 87 GLY A O 1
ATOM 646 N N . GLU A 1 88 ? 3.334 -2.793 8.201 1.00 80.56 88 GLU A N 1
ATOM 647 C CA . GLU A 1 88 ? 3.647 -3.916 9.101 1.00 80.56 88 GLU A CA 1
ATOM 648 C C . GLU A 1 88 ? 3.048 -3.697 10.498 1.00 80.56 88 GLU A C 1
ATOM 650 O O . GLU A 1 88 ? 2.304 -4.530 11.000 1.00 80.56 88 GLU A O 1
ATOM 655 N N . SER A 1 89 ? 3.242 -2.502 11.057 1.00 81.06 89 SER A N 1
ATOM 656 C CA . SER A 1 89 ? 2.645 -2.102 12.336 1.00 81.06 89 SER A CA 1
ATOM 657 C C . SER A 1 89 ? 1.131 -1.874 12.287 1.00 81.06 89 SER A C 1
ATOM 659 O O . SER A 1 89 ? 0.529 -1.613 13.325 1.00 81.06 89 SER A O 1
ATOM 661 N N . LEU A 1 90 ? 0.528 -1.875 11.093 1.00 84.75 90 LEU A N 1
ATOM 662 C CA . LEU A 1 90 ? -0.911 -1.727 10.895 1.00 84.75 90 LEU A CA 1
ATOM 663 C C . LEU A 1 90 ? -1.628 -3.046 11.181 1.00 84.75 90 LEU A C 1
ATOM 665 O O . LEU A 1 90 ? -2.740 -3.013 11.697 1.00 84.75 90 LEU A O 1
ATOM 669 N N . TYR A 1 91 ? -1.012 -4.190 10.865 1.00 83.81 91 TYR A N 1
ATOM 670 C CA . TYR A 1 91 ? -1.640 -5.498 11.064 1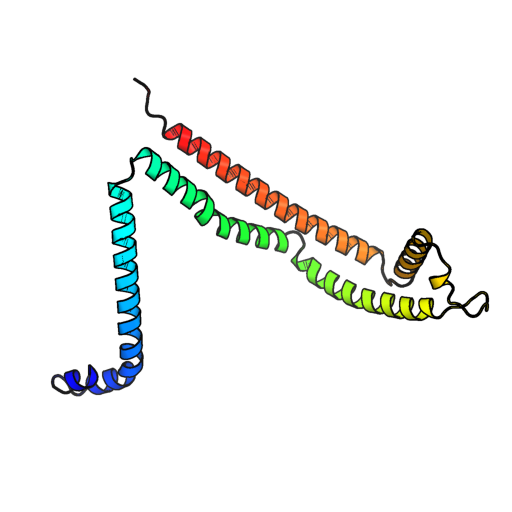.00 83.81 91 TYR A CA 1
ATOM 671 C C . TYR A 1 91 ? -2.013 -5.727 12.533 1.00 83.81 91 TYR A C 1
ATOM 673 O O . TYR A 1 91 ? -3.158 -6.079 12.814 1.00 83.81 91 TYR A O 1
ATOM 681 N N . ASP A 1 92 ? -1.106 -5.395 13.453 1.00 84.94 92 ASP A N 1
ATOM 682 C CA . ASP A 1 92 ? -1.344 -5.488 14.899 1.00 84.94 92 ASP A CA 1
ATOM 683 C C . ASP A 1 92 ? -2.485 -4.564 15.366 1.00 84.94 92 ASP A C 1
ATOM 685 O O . ASP A 1 92 ? -3.260 -4.895 16.265 1.00 84.94 92 ASP A O 1
ATOM 689 N N . GLU A 1 93 ? -2.623 -3.385 14.752 1.00 86.06 93 GLU A N 1
ATOM 690 C CA . GLU A 1 93 ? -3.702 -2.450 15.089 1.00 86.06 93 GLU A CA 1
ATOM 691 C C . GLU A 1 93 ? -5.043 -2.874 14.489 1.00 86.06 93 GLU A C 1
ATOM 693 O O . GLU A 1 93 ? -6.090 -2.621 15.082 1.00 86.06 93 GLU A O 1
ATOM 698 N N . VAL A 1 94 ? -5.029 -3.524 13.323 1.00 85.81 94 VAL A N 1
ATOM 699 C CA . VAL A 1 94 ? -6.228 -4.085 12.687 1.00 85.81 94 VAL A CA 1
ATOM 700 C C . VAL A 1 94 ? -6.770 -5.249 13.510 1.00 85.81 94 VAL A C 1
ATOM 702 O O . VAL A 1 94 ? -7.987 -5.355 13.677 1.00 85.81 94 VAL A O 1
ATOM 705 N N . GLU A 1 95 ? -5.893 -6.093 14.052 1.00 86.75 95 GLU A N 1
ATOM 706 C CA . GLU A 1 95 ? -6.290 -7.159 14.972 1.00 86.75 95 GLU A CA 1
ATOM 707 C C . GLU A 1 95 ? -6.956 -6.581 16.227 1.00 86.75 95 GLU A C 1
ATOM 709 O O . GLU A 1 95 ? -8.082 -6.962 16.555 1.00 86.75 95 GLU A O 1
ATOM 714 N N . TYR A 1 96 ? -6.348 -5.560 16.837 1.00 86.31 96 TYR A N 1
ATOM 715 C CA . TYR A 1 96 ? -6.951 -4.839 17.959 1.00 86.31 96 TYR A CA 1
ATOM 716 C C . TYR A 1 96 ? -8.309 -4.204 17.600 1.00 86.31 96 TYR A C 1
ATOM 718 O O . TYR A 1 96 ? -9.286 -4.345 18.335 1.00 86.31 96 TYR A O 1
ATOM 726 N N . LEU A 1 97 ? -8.412 -3.533 16.449 1.00 86.44 97 LEU A N 1
ATOM 727 C CA . LEU A 1 97 ? -9.662 -2.935 15.965 1.00 86.44 97 LEU A CA 1
ATOM 728 C C . LEU A 1 97 ? -10.769 -3.976 15.799 1.00 86.44 97 LEU A C 1
ATOM 730 O O . LEU A 1 97 ? -11.916 -3.708 16.154 1.00 86.44 97 LEU A O 1
ATOM 734 N N . LYS A 1 98 ? -10.442 -5.167 15.293 1.00 86.62 98 LYS A N 1
ATOM 735 C CA . LYS A 1 98 ? -11.405 -6.261 15.133 1.00 86.62 98 LYS A CA 1
ATOM 736 C C . LYS A 1 98 ? -11.986 -6.699 16.479 1.00 86.62 98 LYS A C 1
ATOM 738 O O . LYS A 1 98 ? -13.195 -6.915 16.577 1.00 86.62 98 LYS A O 1
ATOM 743 N N . GLU A 1 99 ? -11.152 -6.790 17.511 1.00 85.88 99 GLU A N 1
ATOM 744 C CA . GLU A 1 99 ? -11.607 -7.080 18.872 1.00 85.88 99 GLU A CA 1
ATOM 745 C C . GLU A 1 99 ? -12.507 -5.961 19.407 1.00 85.88 99 GLU A C 1
ATOM 747 O O . GLU A 1 99 ? -13.608 -6.238 19.887 1.00 85.88 99 GLU A O 1
ATOM 752 N N . GLN A 1 100 ? -12.110 -4.695 19.246 1.00 83.81 100 GLN A N 1
ATOM 753 C CA . GLN A 1 100 ? -12.912 -3.553 19.704 1.00 83.81 100 GLN A CA 1
ATOM 754 C C . GLN A 1 100 ? -14.269 -3.460 18.991 1.00 83.81 100 GLN A C 1
ATOM 756 O O . GLN A 1 100 ? -15.277 -3.161 19.629 1.00 83.81 100 GLN A O 1
ATOM 761 N N . VAL A 1 101 ? -14.341 -3.784 17.696 1.00 85.81 101 VAL A N 1
ATOM 762 C CA . VAL A 1 101 ? -15.613 -3.821 16.951 1.00 85.81 101 VAL A CA 1
ATOM 763 C C . VAL A 1 101 ? -16.595 -4.812 17.577 1.00 85.81 101 VAL A C 1
ATOM 765 O O . VAL A 1 101 ? -17.783 -4.508 17.660 1.00 85.81 101 VAL A O 1
ATOM 768 N N . SER A 1 102 ? -16.127 -5.960 18.074 1.00 84.75 102 SER A N 1
ATOM 769 C CA . SER A 1 102 ? -17.002 -6.925 18.754 1.00 84.75 102 SER A CA 1
ATOM 770 C C . SER A 1 102 ? -17.574 -6.382 20.073 1.00 84.75 102 SER A C 1
ATOM 772 O O . SER A 1 102 ? -18.739 -6.629 20.391 1.00 84.75 102 SER A O 1
ATOM 774 N N . VAL A 1 103 ? -16.794 -5.576 20.803 1.00 84.88 103 VAL A N 1
ATOM 775 C CA . VAL A 1 103 ? -17.218 -4.917 22.049 1.00 84.88 103 VAL A CA 1
ATOM 776 C C . VAL A 1 103 ? -18.265 -3.844 21.762 1.00 84.88 103 VAL A C 1
ATOM 778 O O . VAL A 1 103 ? -19.316 -3.822 22.407 1.00 84.88 103 VAL A O 1
ATOM 781 N N . VAL A 1 104 ? -18.013 -3.002 20.756 1.00 85.75 104 VAL A N 1
ATOM 782 C CA . VAL A 1 104 ? -18.963 -1.978 20.296 1.00 85.75 104 VAL A CA 1
ATOM 783 C C . VAL A 1 104 ? -20.253 -2.635 19.804 1.00 85.75 104 VAL A C 1
ATOM 785 O O . VAL A 1 104 ? -21.340 -2.168 20.125 1.00 85.75 104 VAL A O 1
ATOM 788 N N . TRP A 1 105 ? -20.159 -3.756 19.085 1.00 83.50 105 TRP A N 1
ATOM 789 C CA . TRP A 1 105 ? -21.323 -4.505 18.610 1.00 83.50 105 TRP A CA 1
ATOM 790 C C . TRP A 1 105 ? -22.164 -5.061 19.765 1.00 83.50 105 TRP A C 1
ATOM 792 O O . TRP A 1 105 ? -23.384 -4.903 19.782 1.00 83.50 105 TRP A O 1
ATOM 802 N N . ALA A 1 106 ? -21.522 -5.645 20.779 1.00 85.19 106 ALA A N 1
ATOM 803 C CA . ALA A 1 106 ? -22.210 -6.115 21.980 1.00 85.19 106 ALA A CA 1
ATOM 804 C C . ALA A 1 106 ? -22.817 -4.964 22.806 1.00 85.19 106 ALA A C 1
ATOM 806 O O . ALA A 1 106 ? -23.836 -5.147 23.473 1.00 85.19 106 ALA A O 1
ATOM 807 N N . ALA A 1 107 ? -22.204 -3.777 22.806 1.00 82.62 107 ALA A N 1
ATOM 808 C CA . ALA A 1 107 ? -22.799 -2.573 23.386 1.00 82.62 107 ALA A CA 1
ATOM 809 C C . ALA A 1 107 ? -23.997 -2.077 22.562 1.00 82.62 107 ALA A C 1
ATOM 811 O O . ALA A 1 107 ? -25.008 -1.705 23.144 1.00 82.62 107 ALA A O 1
ATOM 812 N N . ASN A 1 108 ? -23.919 -2.142 21.231 1.00 85.25 108 ASN A N 1
ATOM 813 C CA . ASN A 1 108 ? -24.991 -1.719 20.333 1.00 85.25 108 ASN A CA 1
ATOM 814 C C . ASN A 1 108 ? -26.239 -2.596 20.481 1.00 85.25 108 ASN A C 1
ATOM 816 O O . ASN A 1 108 ? -27.331 -2.058 20.584 1.00 85.25 108 ASN A O 1
ATOM 820 N N . ILE A 1 109 ? -26.083 -3.920 20.589 1.00 82.44 109 ILE A N 1
ATOM 821 C CA . ILE A 1 109 ? -27.214 -4.829 20.856 1.00 82.44 109 ILE A CA 1
ATOM 822 C C . ILE A 1 109 ? -27.889 -4.500 22.196 1.00 82.44 109 ILE A C 1
ATOM 824 O O . ILE A 1 109 ? -29.105 -4.596 22.322 1.00 82.44 109 ILE A O 1
ATOM 828 N N . ARG A 1 110 ? -27.103 -4.123 23.213 1.00 80.50 110 ARG A N 1
ATOM 829 C CA . ARG A 1 110 ? -27.648 -3.733 24.521 1.00 80.50 110 ARG A CA 1
ATOM 830 C C . ARG A 1 110 ? -28.387 -2.398 24.453 1.00 80.50 110 ARG A C 1
ATOM 832 O O . ARG A 1 110 ? -29.438 -2.288 25.068 1.00 80.50 110 ARG A O 1
ATOM 839 N N . ASP A 1 111 ? -27.861 -1.429 23.706 1.00 77.44 111 ASP A N 1
ATOM 840 C CA . ASP A 1 111 ? -28.498 -0.119 23.501 1.00 77.44 111 ASP A CA 1
ATOM 841 C C . ASP A 1 111 ? -29.789 -0.225 22.674 1.00 77.44 111 ASP A C 1
ATOM 843 O O . ASP A 1 111 ? -30.748 0.482 22.948 1.00 77.44 111 ASP A O 1
ATOM 847 N N . GLU A 1 112 ? -29.859 -1.162 21.723 1.00 78.00 112 GLU A N 1
ATOM 848 C CA . GLU A 1 112 ? -31.060 -1.436 20.914 1.00 78.00 112 GLU A CA 1
ATOM 849 C C . GLU A 1 112 ? -32.248 -1.984 21.719 1.00 78.00 112 GLU A C 1
ATOM 851 O O . GLU A 1 112 ? -33.378 -1.909 21.249 1.00 78.00 112 GLU A O 1
ATOM 856 N N . GLY A 1 113 ? -32.011 -2.515 22.922 1.00 73.81 113 GLY A N 1
ATOM 857 C CA . GLY A 1 113 ? -33.061 -3.000 23.820 1.00 73.81 113 GLY A CA 1
ATOM 858 C C . GLY A 1 113 ? -33.436 -2.039 24.950 1.00 73.81 113 GLY A C 1
ATOM 859 O O . GLY A 1 113 ? -34.240 -2.423 25.800 1.00 73.81 113 GLY A O 1
ATOM 860 N N . LEU A 1 114 ? -32.830 -0.847 25.015 1.00 74.81 114 LEU A N 1
ATOM 861 C CA . LEU A 1 114 ? -33.159 0.153 26.030 1.00 74.81 114 LEU A CA 1
ATOM 862 C C . LEU A 1 114 ? -34.419 0.930 25.624 1.00 74.81 114 LEU A C 1
ATOM 864 O O . LEU A 1 114 ? -34.513 1.470 24.522 1.00 74.81 114 LEU A O 1
ATOM 868 N N . ASP A 1 115 ? -35.366 0.944 26.554 1.00 68.06 115 ASP A N 1
ATOM 869 C CA . ASP A 1 115 ? -36.620 1.698 26.543 1.00 68.06 115 ASP A CA 1
ATOM 870 C C . ASP A 1 115 ? -36.651 2.462 27.879 1.00 68.06 115 ASP A C 1
ATOM 872 O O . ASP A 1 115 ? -37.132 1.960 28.905 1.00 68.06 115 ASP A O 1
ATOM 876 N N . ASP A 1 116 ? -35.966 3.610 27.908 1.00 71.25 116 ASP A N 1
ATOM 877 C CA . ASP A 1 116 ? -35.747 4.387 29.137 1.00 71.25 116 ASP A CA 1
ATOM 878 C C . ASP A 1 116 ? -37.000 5.191 29.529 1.00 71.25 116 ASP A C 1
ATOM 880 O O . ASP A 1 116 ? -37.197 5.502 30.713 1.00 71.25 116 ASP A O 1
ATOM 884 N N . ASP A 1 117 ? -37.872 5.499 28.563 1.00 72.50 117 ASP A N 1
ATOM 885 C CA . ASP A 1 117 ? -39.140 6.201 28.780 1.00 72.50 117 ASP A CA 1
ATOM 886 C C . ASP A 1 117 ? -40.338 5.265 29.040 1.00 72.50 117 ASP A C 1
ATOM 888 O O . ASP A 1 117 ? -41.384 5.727 29.518 1.00 72.50 117 ASP A O 1
ATOM 892 N N . LYS A 1 118 ? -40.137 3.947 28.891 1.00 75.12 118 LYS A N 1
ATOM 893 C CA . LYS A 1 118 ? -41.113 2.870 29.127 1.00 75.12 118 LYS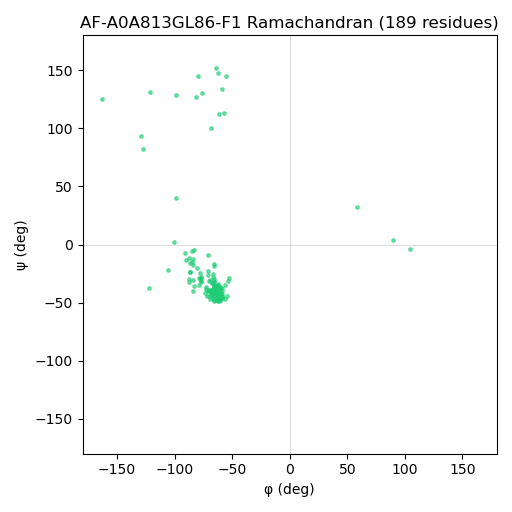 A CA 1
ATOM 894 C C . LYS A 1 118 ? -42.366 3.017 28.278 1.00 75.12 118 LYS A C 1
ATOM 896 O O . LYS A 1 118 ? -43.462 2.653 28.733 1.00 75.12 118 LYS A O 1
ATOM 901 N N . ASP A 1 119 ? -42.232 3.567 27.083 1.00 71.06 119 ASP A N 1
ATOM 902 C CA . ASP A 1 119 ? -43.354 3.719 26.168 1.00 71.06 119 ASP A CA 1
ATOM 903 C C . ASP A 1 119 ? -43.621 2.454 25.328 1.00 71.06 119 ASP A C 1
ATOM 905 O O . ASP A 1 119 ? -44.661 2.349 24.665 1.00 71.06 119 ASP A O 1
ATOM 909 N N . GLY A 1 120 ? -42.749 1.445 25.448 1.00 63.09 120 GLY A N 1
ATOM 910 C CA . GLY A 1 120 ? -42.852 0.156 24.773 1.00 63.09 120 GLY A CA 1
ATOM 911 C C . GLY A 1 120 ? -42.179 0.110 23.398 1.00 63.09 120 GLY A C 1
ATOM 912 O O . GLY A 1 120 ? -42.289 -0.922 22.726 1.00 63.09 120 GLY A O 1
ATOM 913 N N . ILE A 1 121 ? -41.502 1.181 22.975 1.00 71.56 121 ILE A N 1
ATOM 914 C CA . ILE A 1 121 ? -40.731 1.294 21.732 1.00 71.56 121 ILE A CA 1
ATOM 915 C C . ILE A 1 121 ? -39.288 1.646 22.106 1.00 71.56 121 ILE A C 1
ATOM 917 O O . ILE A 1 121 ? -39.046 2.584 22.850 1.00 71.56 121 ILE A O 1
ATOM 921 N N . ALA A 1 122 ? -38.299 0.939 21.555 1.00 73.19 122 ALA A N 1
ATOM 922 C CA . ALA A 1 122 ? -36.899 1.241 21.854 1.00 73.19 122 ALA A CA 1
ATOM 923 C C . ALA A 1 122 ? -36.545 2.688 21.461 1.00 73.19 122 ALA A C 1
ATOM 925 O O . ALA A 1 122 ? -36.817 3.104 20.329 1.00 73.19 122 ALA A O 1
ATOM 926 N N . ASP A 1 123 ? -35.854 3.429 22.336 1.00 70.00 123 ASP A N 1
ATOM 927 C CA . ASP A 1 123 ? -35.476 4.839 22.112 1.00 70.00 123 ASP A CA 1
ATOM 928 C C . ASP A 1 123 ? -34.748 5.055 20.767 1.00 70.00 123 ASP A C 1
ATOM 930 O O . ASP A 1 123 ? -34.751 6.131 20.162 1.00 70.00 123 ASP A O 1
ATOM 934 N N . VAL A 1 124 ? -34.052 4.008 20.320 1.00 68.94 124 VAL A N 1
ATOM 935 C CA . VAL A 1 124 ? -33.249 3.955 19.098 1.00 68.94 124 VAL A CA 1
ATOM 936 C C . VAL A 1 124 ? -34.129 4.083 17.848 1.00 68.94 124 VAL A C 1
ATOM 938 O O . VAL A 1 124 ? -33.683 4.646 16.850 1.00 68.94 124 VAL A O 1
ATOM 941 N N . GLU A 1 125 ? -35.383 3.629 17.904 1.00 70.25 125 GLU A N 1
ATOM 942 C CA . GLU A 1 125 ? -36.360 3.710 16.807 1.00 70.25 125 GLU A CA 1
ATOM 943 C C . GLU A 1 125 ? -37.097 5.055 16.757 1.00 70.25 125 GLU A C 1
ATOM 945 O O . GLU A 1 125 ? -37.641 5.428 15.716 1.00 70.25 125 GLU A O 1
ATOM 950 N N . GLN A 1 126 ? -37.071 5.817 17.851 1.00 71.69 126 GLN A N 1
ATOM 951 C CA . GLN A 1 126 ? -37.756 7.108 17.962 1.00 71.69 126 GLN A CA 1
ATOM 952 C C . GLN A 1 126 ? -36.889 8.300 17.533 1.00 71.69 126 GLN A C 1
ATOM 954 O O . GLN A 1 126 ? -37.374 9.416 17.326 1.00 71.69 126 GLN A O 1
ATOM 959 N N . LEU A 1 127 ? -35.584 8.077 17.393 1.00 76.56 127 LEU A N 1
ATOM 960 C CA . LEU A 1 127 ? -34.605 9.103 17.064 1.00 76.56 127 LEU A CA 1
ATOM 961 C 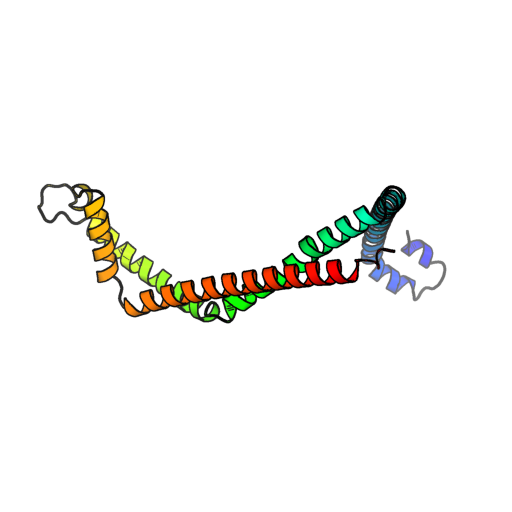C . LEU A 1 127 ? -34.587 9.440 15.565 1.00 76.56 127 LEU A C 1
ATOM 963 O O . LEU A 1 127 ? -34.702 8.583 14.690 1.00 76.56 127 LEU A O 1
ATOM 967 N N . SER A 1 128 ? -34.338 10.716 15.254 1.00 78.38 128 SER A N 1
ATOM 968 C CA . SER A 1 128 ? -34.066 11.148 13.879 1.00 78.38 128 SER A CA 1
ATOM 969 C C . SER A 1 128 ? -32.773 10.504 13.360 1.00 78.38 128 SER A C 1
ATOM 971 O O . SER A 1 128 ? -31.844 10.255 14.130 1.00 78.38 128 SER A O 1
ATOM 973 N N . THR A 1 129 ? -32.641 10.298 12.046 1.00 76.50 129 THR A N 1
ATOM 974 C CA . THR A 1 129 ? -31.438 9.689 11.432 1.00 76.50 129 THR A CA 1
ATOM 975 C C . THR A 1 129 ? -30.130 10.396 11.814 1.00 76.50 129 THR A C 1
ATOM 977 O O . THR A 1 129 ? -29.076 9.763 11.923 1.00 76.50 129 THR A O 1
ATOM 980 N N . THR A 1 130 ? -30.192 11.710 12.037 1.00 78.88 130 THR A N 1
ATOM 981 C CA . THR A 1 130 ? -29.047 12.553 12.420 1.00 78.88 130 THR A CA 1
ATOM 982 C C . THR A 1 130 ? -28.673 12.398 13.892 1.00 78.88 130 THR A C 1
ATOM 984 O O . THR A 1 130 ? -27.502 12.509 14.255 1.00 78.88 130 THR A O 1
ATOM 987 N N . ASP A 1 131 ? -29.654 12.149 14.754 1.00 81.69 131 ASP A N 1
ATOM 988 C CA . ASP A 1 131 ? -29.429 11.991 16.192 1.00 81.69 131 ASP A CA 1
ATOM 989 C C . ASP A 1 131 ? -29.095 10.536 16.544 1.00 81.69 131 ASP A C 1
ATOM 991 O O . ASP A 1 131 ? -28.251 10.290 17.405 1.00 81.69 131 ASP A O 1
ATOM 995 N N . LEU A 1 132 ? -29.608 9.581 15.764 1.00 79.88 132 LEU A N 1
ATOM 996 C CA . LEU A 1 132 ? -29.178 8.181 15.747 1.00 79.88 132 LEU A CA 1
ATOM 997 C C . LEU A 1 132 ? -27.684 8.025 15.462 1.00 79.88 132 LEU A C 1
ATOM 999 O O . LEU A 1 132 ? -26.985 7.284 16.154 1.00 79.88 132 LEU A O 1
ATOM 1003 N N . THR A 1 133 ? -27.175 8.734 14.451 1.00 79.50 133 THR A N 1
ATOM 1004 C CA . THR A 1 133 ? -25.747 8.682 14.102 1.00 79.50 133 THR A CA 1
ATOM 1005 C C . THR A 1 133 ? -24.884 9.246 15.225 1.00 79.50 133 THR A C 1
ATOM 1007 O O . THR A 1 133 ? -23.871 8.640 15.567 1.00 79.50 133 THR A O 1
ATOM 1010 N N . LYS A 1 134 ? -25.303 10.342 15.868 1.00 81.81 134 LYS A N 1
ATOM 1011 C CA . LYS A 1 134 ? -24.604 10.879 17.048 1.00 81.81 134 LYS A CA 1
ATOM 1012 C C . LYS A 1 134 ? -24.633 9.905 18.226 1.00 81.81 134 LYS A C 1
ATOM 1014 O O . LYS A 1 134 ? -23.586 9.689 18.831 1.00 81.81 134 LYS A O 1
ATOM 1019 N N . ARG A 1 135 ? -25.785 9.290 18.528 1.00 80.94 135 ARG A N 1
ATOM 1020 C CA . ARG A 1 135 ? -25.925 8.306 19.618 1.00 80.94 135 ARG A CA 1
ATOM 1021 C C . ARG A 1 135 ? -25.036 7.089 19.376 1.00 80.94 135 ARG A C 1
ATOM 1023 O O . ARG A 1 135 ? -24.262 6.736 20.258 1.00 80.94 135 ARG A O 1
ATOM 1030 N N . LYS A 1 136 ? -25.041 6.521 18.166 1.00 82.19 136 LYS A N 1
ATOM 1031 C CA . LYS A 1 136 ? -24.185 5.371 17.819 1.00 82.19 136 LYS A CA 1
ATOM 1032 C C . LYS A 1 136 ? -22.688 5.714 17.829 1.00 82.19 136 LYS A C 1
ATOM 1034 O O . LYS A 1 136 ? -21.887 4.903 18.286 1.00 82.19 136 LYS A O 1
ATOM 1039 N N . VAL A 1 137 ? -22.292 6.915 17.395 1.00 81.12 137 VAL A N 1
ATOM 1040 C CA . VAL A 1 137 ? -20.892 7.379 17.501 1.00 81.12 137 VAL A CA 1
ATOM 1041 C C . VAL A 1 137 ? -20.488 7.594 18.962 1.00 81.12 137 VAL A C 1
ATOM 1043 O O . VAL A 1 137 ? -19.395 7.193 19.357 1.00 81.12 137 VAL A O 1
ATOM 1046 N N . SER A 1 138 ? -21.371 8.176 19.777 1.00 81.00 138 SER A N 1
ATOM 1047 C CA . SER A 1 138 ? -21.158 8.341 21.219 1.00 81.00 138 SER A CA 1
ATOM 1048 C C . SER A 1 138 ? -21.019 6.986 21.915 1.00 81.00 138 SER A C 1
ATOM 1050 O O . SER A 1 138 ? -20.089 6.784 22.693 1.00 81.00 138 SER A O 1
ATOM 1052 N N . LEU A 1 139 ? -21.891 6.030 21.585 1.00 81.81 139 LEU A N 1
ATOM 1053 C CA . LEU A 1 139 ? -21.838 4.663 22.092 1.00 81.81 139 LEU A CA 1
ATOM 1054 C C . LEU A 1 139 ? -20.507 3.997 21.732 1.00 81.81 139 LEU A C 1
ATOM 1056 O O . LEU A 1 139 ? -19.866 3.402 22.596 1.00 81.81 139 LEU A O 1
ATOM 1060 N N . ALA A 1 140 ? -20.054 4.138 20.483 1.00 78.94 140 ALA A N 1
ATOM 1061 C CA . ALA A 1 140 ? -18.760 3.627 20.046 1.00 78.94 140 ALA A CA 1
ATOM 1062 C C . ALA A 1 140 ? -17.597 4.265 20.824 1.00 78.94 140 ALA A C 1
ATOM 1064 O O . ALA A 1 140 ? -16.726 3.546 21.298 1.00 78.94 140 ALA A O 1
ATOM 1065 N N . MET A 1 141 ? -17.592 5.587 21.034 1.00 75.12 141 MET A N 1
ATOM 1066 C CA . MET A 1 141 ? -16.529 6.245 21.811 1.00 75.12 141 MET A CA 1
ATOM 1067 C C . MET A 1 141 ? -16.482 5.803 23.277 1.00 75.12 141 MET A C 1
ATOM 1069 O O . MET A 1 141 ? -15.395 5.693 23.833 1.00 75.12 141 MET A O 1
ATOM 1073 N N . VAL A 1 142 ? -17.637 5.556 23.900 1.00 79.38 142 VAL A N 1
ATOM 1074 C CA . VAL A 1 142 ? -17.719 5.134 25.310 1.00 79.38 142 VAL A CA 1
ATOM 1075 C C . VAL A 1 142 ? -17.387 3.648 25.485 1.00 79.38 142 VAL A C 1
ATOM 1077 O O . VAL A 1 142 ? -16.886 3.248 26.532 1.00 79.38 142 VAL A O 1
ATOM 1080 N N . SER A 1 143 ? -17.665 2.821 24.477 1.00 78.94 143 SER A N 1
ATOM 1081 C CA . SER A 1 143 ? -17.427 1.371 24.533 1.00 78.94 143 SER A CA 1
ATOM 1082 C C . SER A 1 143 ? -16.010 0.949 24.131 1.00 78.94 143 SER A C 1
ATOM 1084 O O . SER A 1 143 ? -15.612 -0.173 24.442 1.00 78.94 143 SER A O 1
ATOM 1086 N N . ILE A 1 144 ? -15.240 1.825 23.479 1.00 80.94 144 ILE A N 1
ATOM 1087 C CA . ILE A 1 144 ? -13.832 1.579 23.140 1.00 80.94 144 ILE A CA 1
ATOM 1088 C C . ILE A 1 144 ? -12.952 1.747 24.383 1.00 80.94 144 ILE A C 1
ATOM 1090 O O . ILE A 1 144 ? -13.010 2.768 25.066 1.00 80.94 144 ILE A O 1
ATOM 1094 N N . VAL A 1 145 ? -12.087 0.761 24.634 1.00 77.50 145 VAL A N 1
ATOM 1095 C CA . VAL A 1 145 ? -11.208 0.735 25.817 1.00 77.50 145 VAL A CA 1
ATOM 1096 C C . VAL A 1 145 ? -10.079 1.771 25.723 1.00 77.50 145 VAL A C 1
ATOM 1098 O O . VAL A 1 145 ? -9.833 2.477 26.694 1.00 77.50 145 VAL A O 1
ATOM 1101 N N . ASP A 1 146 ? -9.426 1.894 24.558 1.00 82.38 146 ASP A N 1
ATOM 1102 C CA . ASP A 1 146 ? -8.345 2.863 24.315 1.00 82.38 146 ASP A CA 1
ATOM 1103 C C . ASP A 1 146 ? -8.581 3.686 23.030 1.00 82.38 146 ASP A C 1
ATOM 1105 O O . ASP A 1 146 ? -8.167 3.292 21.931 1.00 82.38 146 ASP A O 1
ATOM 1109 N N . PRO A 1 147 ? -9.209 4.873 23.127 1.00 81.25 147 PRO A N 1
ATOM 1110 C CA . PRO A 1 147 ? -9.489 5.715 21.961 1.00 81.25 147 PRO A CA 1
ATOM 1111 C C . PRO A 1 147 ? -8.218 6.278 21.294 1.00 81.25 147 PRO A C 1
ATOM 1113 O O . PRO A 1 147 ? -8.194 6.496 20.081 1.00 81.25 147 PRO A O 1
ATOM 1116 N N . SER A 1 148 ? -7.131 6.462 22.052 1.00 85.25 148 SER A N 1
ATOM 1117 C CA . SER A 1 148 ? -5.830 6.929 21.538 1.00 85.25 148 SER A CA 1
ATOM 1118 C C . SER A 1 148 ? -5.196 5.941 20.549 1.00 85.25 148 SER A C 1
ATOM 1120 O O . SER A 1 148 ? -4.575 6.337 19.554 1.00 85.25 148 SER A O 1
ATOM 1122 N N . ARG A 1 149 ? -5.385 4.640 20.790 1.00 84.50 149 ARG A N 1
ATOM 1123 C CA . ARG A 1 149 ? -4.866 3.567 19.942 1.00 84.50 149 ARG A CA 1
ATOM 1124 C C . ARG A 1 149 ? -5.619 3.488 18.618 1.00 84.50 149 ARG A C 1
ATOM 1126 O O . ARG A 1 149 ? -4.989 3.380 17.570 1.00 84.50 149 ARG A O 1
ATOM 1133 N N . VAL A 1 150 ? -6.941 3.674 18.643 1.00 83.81 150 VAL A N 1
ATOM 1134 C CA . VAL A 1 150 ? -7.758 3.790 17.422 1.00 83.81 150 VAL A CA 1
ATOM 1135 C C . VAL A 1 150 ? -7.309 4.983 16.574 1.00 83.81 150 VAL A C 1
ATOM 1137 O O . VAL A 1 150 ? -7.125 4.848 15.364 1.00 83.81 150 VAL A O 1
ATOM 1140 N N . GLN A 1 151 ? -7.046 6.136 17.195 1.00 87.06 151 GLN A N 1
ATOM 1141 C CA . GLN A 1 151 ? -6.533 7.309 16.480 1.00 87.06 151 GLN A CA 1
ATOM 1142 C C . GLN A 1 151 ? -5.157 7.044 15.847 1.00 87.06 151 GLN A C 1
ATOM 1144 O O . GLN A 1 151 ? -4.903 7.443 14.708 1.00 87.06 151 GLN A O 1
ATOM 1149 N N . THR A 1 152 ? -4.284 6.330 16.557 1.00 86.94 152 THR A N 1
ATOM 1150 C CA . THR A 1 152 ? -2.960 5.941 16.056 1.00 86.94 152 THR A CA 1
ATOM 1151 C C . THR A 1 152 ? -3.069 4.961 14.887 1.00 86.94 152 THR A C 1
ATOM 1153 O O . THR A 1 152 ? -2.357 5.120 13.896 1.00 86.94 152 THR A O 1
ATOM 1156 N N . ALA A 1 153 ? -3.992 3.998 14.946 1.00 86.88 153 ALA A N 1
ATOM 1157 C CA . ALA A 1 153 ? -4.265 3.062 13.857 1.00 86.88 153 ALA A CA 1
ATOM 1158 C C . ALA A 1 153 ? -4.715 3.785 12.576 1.00 86.88 153 ALA A C 1
ATOM 1160 O O . ALA A 1 153 ? -4.193 3.520 11.491 1.00 86.88 153 ALA A O 1
ATOM 1161 N N . VAL A 1 154 ? -5.621 4.760 12.705 1.00 87.56 154 VAL A N 1
ATOM 1162 C CA . VAL A 1 154 ? -6.057 5.608 11.583 1.00 87.56 154 VAL A CA 1
ATOM 1163 C C . VAL A 1 154 ? -4.890 6.430 11.030 1.00 87.56 154 VAL A C 1
ATOM 1165 O O . VAL A 1 154 ? -4.717 6.516 9.813 1.00 87.56 154 VAL A O 1
ATOM 1168 N N . GLY A 1 155 ? -4.050 6.990 11.905 1.00 88.75 155 GLY A N 1
ATOM 1169 C CA . GLY A 1 155 ? -2.845 7.716 11.502 1.00 88.75 155 GLY A CA 1
ATOM 1170 C C . GLY A 1 155 ? -1.862 6.845 10.713 1.00 88.75 155 GLY A C 1
ATOM 1171 O O . GLY A 1 155 ? -1.385 7.260 9.657 1.00 88.75 155 GLY A O 1
ATOM 1172 N N . LYS A 1 156 ? -1.613 5.614 11.177 1.00 87.12 156 LYS A N 1
ATOM 1173 C CA . LYS A 1 156 ? -0.769 4.623 10.490 1.00 87.12 156 LYS A CA 1
ATOM 1174 C C . LYS A 1 156 ? -1.345 4.233 9.125 1.00 87.12 156 LYS A C 1
ATOM 1176 O O . LYS A 1 156 ? -0.602 4.191 8.146 1.00 87.12 156 LYS A O 1
ATOM 1181 N N . LEU A 1 157 ? -2.660 4.018 9.032 1.00 88.19 157 LEU A N 1
ATOM 1182 C CA . LEU A 1 157 ? -3.336 3.715 7.765 1.00 88.19 157 LEU A CA 1
ATOM 1183 C C . LEU A 1 157 ? -3.173 4.850 6.751 1.00 88.19 157 LEU A C 1
ATOM 1185 O O . LEU A 1 157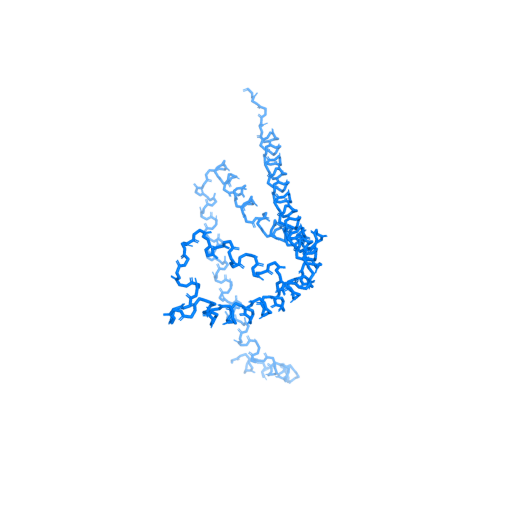 ? -2.874 4.617 5.576 1.00 88.19 157 LEU A O 1
ATOM 1189 N N . TRP A 1 158 ? -3.357 6.086 7.215 1.00 89.62 158 TRP A N 1
ATOM 1190 C CA . TRP A 1 158 ? -3.214 7.272 6.384 1.00 89.62 158 TRP A CA 1
ATOM 1191 C C . TRP A 1 158 ? -1.772 7.460 5.906 1.00 89.62 158 TRP A C 1
ATOM 1193 O O . TRP A 1 158 ? -1.544 7.692 4.718 1.00 89.62 158 TRP A O 1
ATOM 1203 N N . ALA A 1 159 ? -0.796 7.292 6.801 1.00 90.00 159 ALA A N 1
ATOM 1204 C CA . ALA A 1 159 ? 0.623 7.374 6.471 1.00 90.00 159 ALA A CA 1
ATOM 1205 C C . ALA A 1 159 ? 1.030 6.325 5.421 1.00 90.00 159 ALA A C 1
ATOM 1207 O O . ALA A 1 159 ? 1.631 6.684 4.406 1.00 90.00 159 ALA A O 1
ATOM 1208 N N . ALA A 1 160 ? 0.628 5.064 5.604 1.00 89.19 160 ALA A N 1
ATOM 1209 C CA . ALA A 1 160 ? 0.910 3.992 4.650 1.00 89.19 160 ALA A CA 1
ATOM 1210 C C . ALA A 1 160 ? 0.257 4.259 3.279 1.00 89.19 160 ALA A C 1
ATOM 1212 O O . ALA A 1 160 ? 0.883 4.074 2.235 1.00 89.19 160 ALA A O 1
ATOM 1213 N N . SER A 1 161 ? -0.973 4.781 3.265 1.00 87.12 161 SER A N 1
ATOM 1214 C CA . SER A 1 161 ? -1.677 5.153 2.027 1.00 87.12 161 SER A CA 1
ATOM 1215 C C . SER A 1 161 ? -0.985 6.307 1.291 1.00 87.12 161 SER A C 1
ATOM 1217 O O . SER A 1 161 ? -0.812 6.263 0.070 1.00 87.12 161 SER A O 1
ATOM 1219 N N . LEU A 1 162 ? -0.536 7.333 2.022 1.00 91.81 162 LEU A N 1
ATOM 1220 C CA . LEU A 1 162 ? 0.217 8.450 1.450 1.00 91.81 162 LEU A CA 1
ATOM 1221 C C . LEU A 1 162 ? 1.582 8.016 0.916 1.00 91.81 162 LEU A C 1
ATOM 1223 O O . LEU A 1 162 ? 1.997 8.504 -0.135 1.00 91.81 162 LEU A O 1
ATOM 1227 N N . ALA A 1 163 ? 2.260 7.087 1.587 1.00 91.00 163 ALA A N 1
ATOM 1228 C CA . ALA A 1 163 ? 3.530 6.543 1.123 1.00 91.00 163 ALA A CA 1
ATOM 1229 C C . ALA A 1 163 ? 3.399 5.807 -0.218 1.00 91.00 163 ALA A C 1
ATOM 1231 O O . ALA A 1 163 ? 4.228 5.998 -1.114 1.00 91.00 163 ALA A O 1
ATOM 1232 N N . VAL A 1 164 ? 2.326 5.029 -0.396 1.00 91.06 164 VAL A N 1
ATOM 1233 C CA . VAL A 1 164 ? 2.009 4.380 -1.679 1.00 91.06 164 VAL A CA 1
ATOM 1234 C C . VAL A 1 164 ? 1.761 5.427 -2.763 1.00 91.06 164 VAL A C 1
ATOM 1236 O O . VAL A 1 164 ? 2.366 5.367 -3.834 1.00 91.06 164 VAL A O 1
ATOM 1239 N N . LEU A 1 165 ? 0.925 6.430 -2.480 1.00 90.06 165 LEU A N 1
ATOM 1240 C CA . LEU A 1 165 ? 0.629 7.506 -3.430 1.00 90.06 165 LEU A CA 1
ATOM 1241 C C . LEU A 1 165 ? 1.882 8.305 -3.817 1.00 90.06 165 LEU A C 1
ATOM 1243 O O . LEU A 1 165 ? 2.059 8.634 -4.991 1.00 90.06 165 LEU A O 1
ATOM 1247 N N . ALA A 1 166 ? 2.756 8.605 -2.857 1.00 91.31 166 ALA A N 1
ATOM 1248 C CA . ALA A 1 166 ? 4.017 9.298 -3.099 1.00 91.31 166 ALA A CA 1
ATOM 1249 C C . ALA A 1 166 ? 4.954 8.465 -3.986 1.00 91.31 166 ALA A C 1
ATOM 1251 O O . ALA A 1 166 ? 5.493 8.981 -4.966 1.00 91.31 166 ALA A O 1
ATOM 1252 N N . THR A 1 167 ? 5.083 7.170 -3.693 1.00 89.69 167 THR A N 1
ATOM 1253 C CA . THR A 1 167 ? 5.922 6.239 -4.463 1.00 89.69 167 THR A CA 1
ATOM 1254 C C . THR A 1 167 ? 5.433 6.102 -5.901 1.00 89.69 167 THR A C 1
ATOM 1256 O O . THR A 1 167 ? 6.226 6.212 -6.836 1.00 89.69 167 THR A O 1
ATOM 1259 N N . LEU A 1 168 ? 4.122 5.945 -6.105 1.00 86.81 168 LEU A N 1
ATOM 1260 C CA . LEU A 1 168 ? 3.536 5.852 -7.445 1.00 86.81 168 LEU A CA 1
ATOM 1261 C C . LEU A 1 168 ? 3.713 7.148 -8.247 1.00 86.81 168 LEU A C 1
ATOM 1263 O O . LEU A 1 168 ? 4.069 7.098 -9.425 1.00 86.81 168 LEU A O 1
ATOM 1267 N N . LYS A 1 169 ? 3.521 8.315 -7.617 1.00 87.06 169 LYS A N 1
ATOM 1268 C CA . LYS A 1 169 ? 3.753 9.612 -8.274 1.00 87.06 169 LYS A CA 1
ATOM 1269 C C . LYS A 1 169 ? 5.217 9.809 -8.661 1.00 87.06 169 LYS A C 1
ATOM 1271 O O . LYS A 1 169 ? 5.483 10.312 -9.752 1.00 87.06 169 LYS A O 1
ATOM 1276 N N . LEU A 1 170 ? 6.153 9.401 -7.802 1.00 87.81 170 LEU A N 1
ATOM 1277 C CA . LEU A 1 170 ? 7.585 9.474 -8.089 1.00 87.81 170 LEU A CA 1
ATOM 1278 C C . LEU A 1 170 ? 7.957 8.593 -9.289 1.00 87.81 170 LEU A C 1
ATOM 1280 O O . LEU A 1 170 ? 8.628 9.068 -10.202 1.00 87.81 170 LEU A O 1
ATOM 1284 N N . GLN A 1 171 ? 7.469 7.351 -9.321 1.00 83.25 171 GLN A N 1
ATOM 1285 C CA . GLN A 1 171 ? 7.703 6.422 -10.431 1.00 83.25 171 GLN A CA 1
ATOM 1286 C C . GLN A 1 171 ? 7.118 6.949 -11.749 1.00 83.25 171 GLN A C 1
ATOM 1288 O O . GLN A 1 171 ? 7.795 6.941 -12.775 1.00 83.25 171 GLN A O 1
ATOM 1293 N N . PHE A 1 172 ? 5.895 7.490 -11.727 1.00 81.25 172 PHE A N 1
ATOM 1294 C CA . PHE A 1 172 ? 5.290 8.105 -12.912 1.00 81.25 172 PHE A CA 1
ATOM 1295 C C . PHE A 1 172 ? 6.110 9.300 -13.427 1.00 81.25 172 PHE A C 1
ATOM 1297 O O . PHE A 1 172 ? 6.380 9.400 -14.625 1.00 81.25 172 PHE A O 1
ATOM 1304 N N . ALA A 1 173 ? 6.556 10.179 -12.524 1.00 83.50 173 ALA A N 1
ATOM 1305 C CA . ALA A 1 173 ? 7.398 11.318 -12.880 1.00 83.50 173 ALA A CA 1
ATOM 1306 C C . ALA A 1 173 ? 8.751 10.879 -13.470 1.00 83.50 173 ALA A C 1
ATOM 1308 O O . ALA A 1 173 ? 9.201 11.458 -14.460 1.00 83.50 173 ALA A O 1
ATOM 1309 N N . GLN A 1 174 ? 9.376 9.838 -12.909 1.00 83.62 174 GLN A N 1
ATOM 1310 C CA . GLN A 1 174 ? 10.628 9.270 -13.421 1.00 83.62 174 GLN A CA 1
ATOM 1311 C C . GLN A 1 174 ? 10.462 8.698 -14.833 1.00 83.62 174 GLN A C 1
ATOM 1313 O O . GLN A 1 174 ? 11.249 9.028 -15.719 1.00 83.62 174 GLN A O 1
ATOM 1318 N N . VAL A 1 175 ? 9.416 7.901 -15.072 1.00 81.69 175 VAL A N 1
ATOM 1319 C CA . VAL A 1 175 ? 9.146 7.319 -16.398 1.00 81.69 175 VAL A CA 1
ATOM 1320 C C . VAL A 1 175 ? 8.897 8.412 -17.441 1.00 81.69 175 VAL A C 1
ATOM 1322 O O . VAL A 1 175 ? 9.474 8.360 -18.528 1.00 81.69 175 VAL A O 1
ATOM 1325 N N . ALA A 1 176 ? 8.111 9.440 -17.108 1.00 78.25 176 ALA A N 1
ATOM 1326 C CA . ALA A 1 176 ? 7.872 10.570 -18.006 1.00 78.25 176 ALA A CA 1
ATOM 1327 C C . ALA A 1 176 ? 9.165 11.346 -18.327 1.00 78.25 176 ALA A C 1
ATOM 1329 O O . ALA A 1 176 ? 9.402 11.703 -19.484 1.00 78.25 176 ALA A O 1
ATOM 1330 N N . ALA A 1 177 ? 10.025 11.569 -17.327 1.00 79.81 177 ALA A N 1
ATOM 1331 C CA . ALA A 1 177 ? 11.313 12.232 -17.516 1.00 79.81 177 ALA A CA 1
ATOM 1332 C C . ALA A 1 177 ? 12.246 11.426 -18.435 1.00 79.81 177 ALA A C 1
ATOM 1334 O O . ALA A 1 177 ? 12.847 11.996 -19.348 1.00 79.81 177 ALA A O 1
ATOM 1335 N N . TYR A 1 178 ? 12.330 10.105 -18.248 1.00 79.94 178 TYR A N 1
ATOM 1336 C CA . TYR A 1 178 ? 13.122 9.236 -19.122 1.00 79.94 178 TYR A CA 1
ATOM 1337 C C . TYR A 1 178 ? 12.582 9.198 -20.552 1.00 79.94 178 TYR A C 1
ATOM 1339 O O . TYR A 1 178 ? 13.367 9.288 -21.497 1.00 79.94 178 TYR A O 1
ATOM 1347 N N . ALA A 1 179 ? 11.260 9.130 -20.727 1.00 77.31 179 ALA A N 1
ATOM 1348 C CA . ALA A 1 179 ? 10.639 9.167 -22.048 1.00 77.31 179 ALA A CA 1
ATOM 1349 C C . ALA A 1 179 ? 10.963 10.473 -22.793 1.00 77.31 179 ALA A C 1
ATOM 1351 O O . ALA A 1 179 ? 11.356 10.439 -23.961 1.00 77.31 179 ALA A O 1
ATOM 1352 N N . LEU A 1 180 ? 10.872 11.621 -22.110 1.00 74.19 180 LEU A N 1
ATOM 1353 C CA . LEU A 1 180 ? 11.205 12.920 -22.696 1.00 74.19 180 LEU A CA 1
ATOM 1354 C C . LEU A 1 180 ? 12.701 13.037 -23.030 1.00 74.19 180 LEU A C 1
ATOM 1356 O O . LEU A 1 180 ? 13.050 13.554 -24.091 1.00 74.19 180 LEU A O 1
ATOM 1360 N N . ALA A 1 181 ? 13.581 12.534 -22.160 1.00 77.38 181 ALA A N 1
ATOM 1361 C CA . ALA A 1 181 ? 15.023 12.526 -22.399 1.00 77.38 181 ALA A CA 1
ATOM 1362 C C . ALA A 1 181 ? 15.391 11.684 -23.632 1.00 77.38 181 ALA A C 1
ATOM 1364 O O . ALA A 1 181 ? 16.120 12.159 -24.504 1.00 77.38 181 ALA A O 1
ATOM 1365 N N . LEU A 1 182 ? 14.831 10.476 -23.755 1.00 73.94 182 LEU A N 1
ATOM 1366 C CA . LEU A 1 182 ? 15.026 9.616 -24.927 1.00 73.94 182 LEU A CA 1
ATOM 1367 C C . LEU A 1 182 ? 14.489 10.268 -26.205 1.00 73.94 182 LEU A C 1
ATOM 1369 O O . LEU A 1 182 ? 15.182 10.275 -27.222 1.00 73.94 182 LEU A O 1
ATOM 1373 N N . ALA A 1 183 ? 13.300 10.875 -26.151 1.00 72.88 183 ALA A N 1
ATOM 1374 C CA . ALA A 1 183 ? 12.742 11.620 -27.279 1.00 72.88 183 ALA A CA 1
ATOM 1375 C C . ALA A 1 183 ? 13.640 12.800 -27.697 1.00 72.88 183 ALA A C 1
ATOM 1377 O O . ALA A 1 183 ? 13.785 13.078 -28.887 1.00 72.88 183 ALA A O 1
ATOM 1378 N N . GLY A 1 184 ? 14.279 13.471 -26.734 1.00 72.94 184 GLY A N 1
ATOM 1379 C CA . GLY A 1 184 ? 15.266 14.519 -26.991 1.00 72.94 184 GLY A CA 1
ATOM 1380 C C . GLY A 1 184 ? 16.529 14.004 -27.686 1.00 72.94 184 GLY A C 1
ATOM 1381 O O . GLY A 1 184 ? 17.005 14.650 -28.616 1.00 72.94 184 GLY A O 1
ATOM 1382 N N . MET A 1 185 ? 17.039 12.833 -27.289 1.00 75.94 185 MET A N 1
ATOM 1383 C CA . MET A 1 185 ? 18.223 12.211 -27.908 1.00 75.94 185 MET A CA 1
ATOM 1384 C C . MET A 1 185 ? 17.958 11.670 -29.320 1.00 75.94 185 MET A C 1
ATOM 1386 O O . MET A 1 185 ? 18.880 11.579 -30.124 1.00 75.94 185 MET A O 1
ATOM 1390 N N . LEU A 1 186 ? 16.709 11.318 -29.627 1.00 65.62 186 LEU A N 1
ATOM 1391 C CA . LEU A 1 186 ? 16.282 10.810 -30.935 1.00 65.62 186 LEU A CA 1
ATOM 1392 C C . LEU A 1 186 ? 15.985 11.900 -31.971 1.00 65.62 186 LEU A C 1
ATOM 1394 O O . LEU A 1 186 ? 15.743 11.575 -33.134 1.00 65.62 186 LEU A O 1
ATOM 1398 N N . LYS A 1 187 ? 16.029 13.185 -31.597 1.00 59.84 187 LYS A N 1
ATOM 1399 C CA . LYS A 1 187 ? 16.025 14.261 -32.590 1.00 59.84 187 LYS A CA 1
ATOM 1400 C C . LYS A 1 187 ? 17.343 14.221 -33.363 1.00 59.84 187 LYS A C 1
ATOM 1402 O O . LYS A 1 187 ? 18.365 14.707 -32.887 1.00 59.84 187 LYS A O 1
ATOM 1407 N N . PHE A 1 188 ? 17.309 13.647 -34.564 1.00 58.34 188 PHE A N 1
ATOM 1408 C CA . PHE A 1 188 ? 18.387 13.802 -35.537 1.00 58.34 188 PHE A CA 1
ATOM 1409 C C . PHE A 1 188 ? 18.637 15.296 -35.796 1.00 58.34 188 PHE A C 1
ATOM 1411 O O . PHE A 1 188 ? 17.674 16.073 -35.781 1.00 58.34 188 PHE A O 1
ATOM 1418 N N . PRO A 1 189 ? 19.898 15.718 -36.025 1.00 52.97 189 PRO A N 1
ATOM 1419 C CA . PRO A 1 189 ? 20.181 17.084 -36.434 1.00 52.97 189 PRO A CA 1
ATOM 1420 C C . PRO A 1 189 ? 19.395 17.350 -37.716 1.00 52.97 189 PRO A C 1
ATOM 1422 O O . PRO A 1 189 ? 19.625 16.713 -38.743 1.00 52.97 189 PRO A O 1
ATOM 1425 N N . VAL A 1 190 ? 18.412 18.241 -37.609 1.00 52.97 190 VAL A N 1
ATOM 1426 C CA . VAL A 1 190 ? 17.688 18.772 -38.758 1.00 52.97 190 VAL A CA 1
ATOM 1427 C C . VAL A 1 190 ? 18.740 19.479 -39.607 1.00 52.97 190 VAL A C 1
ATOM 1429 O O . VAL A 1 190 ? 19.346 20.444 -39.139 1.00 52.97 190 VAL A O 1
ATOM 1432 N N . VAL A 1 191 ? 19.015 18.928 -40.790 1.00 42.88 191 VAL A N 1
ATOM 1433 C CA . VAL A 1 191 ? 19.715 19.645 -41.864 1.00 42.88 191 VAL A CA 1
ATOM 1434 C C . VAL A 1 191 ? 18.778 20.713 -42.401 1.00 42.88 191 VAL A C 1
ATOM 1436 O O . VAL A 1 191 ? 17.588 20.378 -42.607 1.00 42.88 191 VAL A O 1
#

Mean predicted aligned error: 15.94 Å

Foldseek 3Di:
DVLVVPVVPDPVVSVVCVVCVVVCVVVVVVVVVVVVVVVVVVVVVVVCVVPDDPVVVVVVVLVCCLPVVVPVVLVVLLVVLLCVQQVVVLVVLVVVVVVLVVQLVVLVVVQQPDDPVPPVHRPLVVDDPVVNVVVSVVSSVVRGPDVPSVVVSVVSVVRSVVSSVVSNVVSVVVSVVVVVVVVVVPPDPDD

Organism: Polarella glacialis (NCBI:txid89957)

Sequence (191 aa):
MAASMADSSTPQLAGALRALSPVLELALPILGYLAMGYMQLYRAIYAAYLTLPRDELQAVIGLVLCFFGGTFVTLIAAVEAFRTMGGESLYDEVEYLKEQVSVVWAANIRDEGLDDDKDGIADVEQLSTTDLTKRKVSLAMVSIVDPSRVQTAVGKLWAASLAVLATLKLQFAQVAAYALALAGMLKFPVV